Protein AF-A0A7S0MV11-F1 (afdb_monomer)

Solvent-accessible surface area (backbone atoms only — not comparable to full-atom values): 12624 Å² total; per-residue (Å²): 118,83,67,58,62,58,55,56,56,54,52,58,60,51,64,72,41,74,72,52,43,53,54,52,52,53,53,60,68,51,44,73,78,48,48,66,58,50,50,54,52,51,51,51,38,49,54,53,15,53,55,36,30,74,76,40,41,67,58,68,57,74,68,64,100,84,62,95,64,75,56,52,47,87,87,53,97,40,76,62,46,64,40,52,76,36,95,85,38,72,62,38,56,42,43,43,41,52,32,25,65,38,62,56,66,54,101,75,22,44,6,9,43,49,30,41,50,33,35,40,71,57,53,65,41,70,58,54,50,52,49,47,63,61,47,64,78,46,72,67,55,57,51,50,56,49,47,47,35,54,53,38,39,51,52,52,50,52,50,52,49,49,54,53,51,53,51,53,52,53,56,50,50,64,58,43,75,78,54,86,88,88,67,73,69,62,52,55,56,52,48,53,55,52,52,50,54,52,52,53,55,46,53,50,52,53,50,50,52,52,50,51,48,52,50,51,54,50,55,60,62,60,71,76,112

Mean predicted aligned error: 14.49 Å

Foldseek 3Di:
DVVVVVVVVCVVVLVVDPVSVVVVVVVVVCVVVLVVLVVVLLVLLLVLLVVQCVLFAPQLDLDDPPDDDQHLPPPDDQPLNVQCVDPPDPLVVCSQAQGSNACPADPRYRHSSVNLVCLCVVPCLVSVLSSCVSSPSDPVVNVSSVCSNLVSVVSVVVSVVVVVVVVVVVVVVVVCVVPDDDCPPVVVVVVVVVVVVVVVVSVVVVVVVVVVVVVVVVVVVVVPD

pLDDT: mean 71.22, std 13.4, range [39.31, 92.06]

InterPro domains:
  IPR005821 Ion transport domain [PF00520] (2-175)
  IPR043203 Voltage-gated cation channel calcium and sodium [PTHR10037] (2-190)

Secondary structure (DSSP, 8-state):
-TTHHHHHHHHHHHTTSHHHHHHHHHHHHHHHHHHHHHHHHHHHHHHHHHHHHHHHTTTS----TT--SS---TTS--HHHHHHT-TTSHHHHHHHHS-SS-SS-BTTBSHHHHHHHHHHTTSSHHHHHHHHHHHT--HHHHHHHHHHHHHHHHHHHHHHHHHHHHHHHHHHHHHHTTS-S--HHHHHHHHHHHHHHHHHHHHHHHHHHHHHHHHHHHHHHHT--

Nearest PDB structures (foldseek):
  6jzo-assembly1_D  TM=3.227E-01  e=6.825E+00  Mus musculus
  7g8n-assembly1_B  TM=3.510E-01  e=7.605E+00  Homo sapiens

Structure (mmCIF, N/CA/C/O backbone):
data_AF-A0A7S0MV11-F1
#
_entry.id   AF-A0A7S0MV11-F1
#
loop_
_atom_site.group_PDB
_atom_site.id
_atom_site.type_symbol
_atom_site.label_atom_id
_atom_site.label_alt_id
_atom_site.label_comp_id
_atom_site.label_asym_id
_atom_site.label_entity_id
_atom_site.label_seq_id
_atom_site.pdbx_PDB_ins_code
_atom_site.Cartn_x
_atom_site.Cartn_y
_atom_site.Cartn_z
_atom_site.occupancy
_atom_site.B_iso_or_equiv
_atom_site.auth_seq_id
_atom_site.auth_comp_id
_atom_site.auth_asym_id
_atom_site.auth_atom_id
_atom_site.pdbx_PDB_model_num
ATOM 1 N N . ALA A 1 1 ? 16.527 16.552 11.510 1.00 58.28 1 ALA A N 1
ATOM 2 C CA . ALA A 1 1 ? 15.918 15.979 12.735 1.00 58.28 1 ALA A CA 1
ATOM 3 C C . ALA A 1 1 ? 15.337 17.034 13.702 1.00 58.28 1 ALA A C 1
ATOM 5 O O . ALA A 1 1 ? 14.144 17.000 13.969 1.00 58.28 1 ALA A O 1
ATOM 6 N N . LEU A 1 2 ? 16.103 18.031 14.175 1.00 62.75 2 LEU A N 1
ATOM 7 C CA . LEU A 1 2 ? 15.692 19.001 15.223 1.00 62.75 2 LEU A CA 1
ATOM 8 C C . LEU A 1 2 ? 14.532 19.978 14.881 1.00 62.75 2 LEU A C 1
ATOM 10 O O . LEU A 1 2 ? 14.082 20.732 15.745 1.00 62.75 2 LEU A O 1
ATOM 14 N N . ARG A 1 3 ? 14.033 19.988 13.634 1.00 69.88 3 ARG A N 1
ATOM 15 C CA . ARG A 1 3 ? 12.863 20.789 13.208 1.00 69.88 3 ARG A CA 1
ATOM 16 C C . ARG A 1 3 ? 11.525 20.085 13.489 1.00 69.88 3 ARG A C 1
ATOM 18 O O . ARG A 1 3 ? 10.553 20.761 13.800 1.00 69.88 3 ARG A O 1
ATOM 25 N N . PHE A 1 4 ? 11.494 18.749 13.484 1.00 74.12 4 PHE A N 1
ATOM 26 C CA . PHE A 1 4 ? 10.292 17.948 13.770 1.00 74.12 4 PHE A CA 1
ATOM 27 C C . PHE A 1 4 ? 9.880 18.041 15.253 1.00 74.12 4 PHE A C 1
ATOM 29 O O . PHE A 1 4 ? 8.709 18.219 15.576 1.00 74.12 4 PHE A O 1
ATOM 36 N N . PHE A 1 5 ? 10.859 18.051 16.167 1.00 71.06 5 PHE A N 1
ATOM 37 C CA . PHE A 1 5 ? 10.628 18.241 17.609 1.00 71.06 5 PHE A CA 1
ATOM 38 C C . PHE A 1 5 ? 10.026 19.610 17.963 1.00 71.06 5 PHE A C 1
ATOM 40 O O . PHE A 1 5 ? 9.286 19.730 18.939 1.00 71.06 5 PHE A O 1
ATOM 47 N N . ARG A 1 6 ? 10.287 20.649 17.158 1.00 73.06 6 ARG A N 1
ATOM 48 C CA . ARG A 1 6 ? 9.635 21.959 17.317 1.00 73.06 6 ARG A CA 1
ATOM 49 C C . ARG A 1 6 ? 8.155 21.928 16.927 1.00 73.06 6 ARG A C 1
ATOM 51 O O . ARG A 1 6 ? 7.367 22.612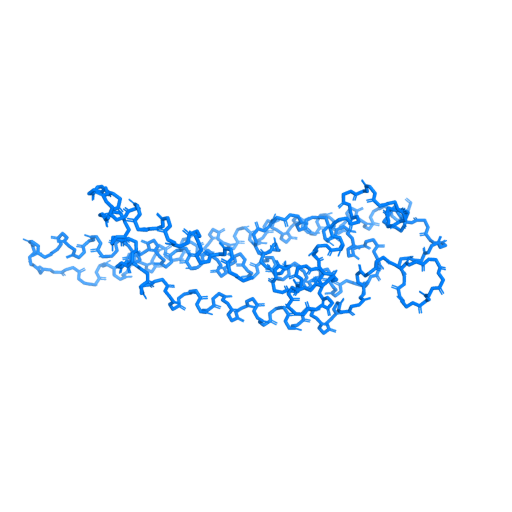 17.567 1.00 73.06 6 ARG A O 1
ATOM 58 N N . VAL A 1 7 ? 7.771 21.105 15.951 1.00 75.31 7 VAL A N 1
ATOM 59 C CA . VAL A 1 7 ? 6.363 20.906 15.560 1.00 75.31 7 VAL A CA 1
ATOM 60 C C . VAL A 1 7 ? 5.608 20.114 16.634 1.00 75.31 7 VAL A C 1
ATOM 62 O O . VAL A 1 7 ? 4.493 20.475 16.994 1.00 75.31 7 VAL A O 1
ATOM 65 N N . LEU A 1 8 ? 6.241 19.117 17.262 1.00 67.44 8 LEU A N 1
ATOM 66 C CA . LEU A 1 8 ? 5.662 18.401 18.412 1.00 67.44 8 LEU A CA 1
ATOM 67 C C . LEU A 1 8 ? 5.422 19.311 19.631 1.00 67.44 8 LEU A C 1
ATOM 69 O O . LEU A 1 8 ? 4.464 19.105 20.375 1.00 67.44 8 LEU A O 1
ATOM 73 N N . ARG A 1 9 ? 6.229 20.367 19.805 1.00 65.56 9 ARG A N 1
ATOM 74 C CA . ARG A 1 9 ? 6.014 21.392 20.843 1.00 65.56 9 ARG A CA 1
ATOM 75 C C . ARG A 1 9 ? 4.707 22.175 20.627 1.00 65.56 9 ARG A C 1
ATOM 77 O O . ARG A 1 9 ? 4.056 22.531 21.604 1.00 65.56 9 ARG A O 1
ATOM 84 N N . VAL A 1 10 ? 4.270 22.363 19.376 1.00 70.31 10 VAL A N 1
ATOM 85 C CA . VAL A 1 10 ? 2.948 22.934 19.029 1.00 70.31 10 VAL A CA 1
ATOM 86 C C . VAL A 1 10 ? 1.805 21.970 19.377 1.00 70.31 10 VAL A C 1
ATOM 88 O O . VAL A 1 10 ? 0.703 22.414 19.685 1.00 70.31 10 VAL A O 1
ATOM 91 N N . GLY A 1 11 ? 2.067 20.664 19.485 1.00 62.06 11 GLY A N 1
ATOM 92 C CA . GLY A 1 11 ? 1.108 19.684 20.011 1.00 62.06 11 GLY A CA 1
ATOM 93 C C . GLY A 1 11 ? 0.683 19.946 21.463 1.00 62.06 11 GLY A C 1
ATOM 94 O O . GLY A 1 11 ? -0.392 19.527 21.889 1.00 62.06 11 GLY A O 1
ATOM 95 N N . HIS A 1 12 ? 1.467 20.713 22.227 1.00 67.12 12 HIS A N 1
ATOM 96 C CA . HIS A 1 12 ? 1.055 21.171 23.553 1.00 67.12 12 HIS A CA 1
ATOM 97 C C . HIS A 1 12 ? -0.092 22.200 23.491 1.00 67.12 12 HIS A C 1
ATOM 99 O O . HIS A 1 12 ? -0.941 22.223 24.380 1.00 67.12 12 HIS A O 1
ATOM 105 N N . LEU A 1 13 ? -0.192 22.993 22.414 1.00 65.06 13 LEU A N 1
ATOM 106 C CA . LEU A 1 13 ? -1.325 23.903 22.192 1.00 65.06 13 LEU A CA 1
ATOM 107 C C . LEU A 1 13 ? -2.617 23.125 21.919 1.00 65.06 13 LEU A C 1
ATOM 109 O O . LEU A 1 13 ? -3.687 23.552 22.356 1.00 65.06 13 LEU A O 1
ATOM 113 N N . LEU A 1 14 ? -2.515 21.938 21.306 1.00 63.78 14 LEU A N 1
ATOM 114 C CA . LEU A 1 14 ? -3.664 21.067 21.059 1.00 63.78 14 LEU A CA 1
ATOM 115 C C . LEU A 1 14 ? -4.296 20.532 22.360 1.00 63.78 14 LEU A C 1
ATOM 117 O O . LEU A 1 14 ? -5.500 20.289 22.426 1.00 63.78 14 LEU A O 1
ATOM 121 N N . ARG A 1 15 ? -3.505 20.425 23.438 1.00 61.81 15 ARG A N 1
ATOM 122 C CA . ARG A 1 15 ? -3.973 20.042 24.783 1.00 61.81 15 ARG A CA 1
ATOM 123 C C . ARG A 1 15 ? -4.725 21.154 25.522 1.00 61.81 15 ARG A C 1
ATOM 125 O O . ARG A 1 15 ? -5.378 20.867 26.524 1.00 61.81 15 ARG A O 1
ATOM 132 N N . ARG A 1 16 ? -4.667 22.410 25.065 1.00 71.62 16 ARG A N 1
ATOM 133 C CA . ARG A 1 16 ? -5.280 23.552 25.771 1.00 71.62 16 ARG A CA 1
ATOM 134 C C . ARG A 1 16 ? -6.792 23.669 25.524 1.00 71.62 16 ARG A C 1
ATOM 136 O O . ARG A 1 16 ? -7.505 24.208 26.365 1.00 71.62 16 ARG A O 1
ATOM 143 N N . TRP A 1 17 ? -7.300 23.085 24.437 1.00 71.44 17 TRP A N 1
ATOM 144 C CA . TRP A 1 17 ? -8.705 23.167 24.021 1.00 71.44 17 TRP A CA 1
ATOM 145 C C . TRP A 1 17 ? -9.463 21.908 24.480 1.00 71.44 17 TRP A C 1
ATOM 147 O O . TRP A 1 17 ? -9.103 20.787 24.116 1.00 71.44 17 TRP A O 1
ATOM 157 N N . ARG A 1 18 ? -10.497 22.066 25.325 1.00 69.12 18 ARG A N 1
ATOM 158 C CA . ARG A 1 18 ? -11.273 20.943 25.909 1.00 69.12 18 ARG A CA 1
ATOM 159 C C . ARG A 1 18 ? -11.870 20.009 24.842 1.00 69.12 18 ARG A C 1
ATOM 161 O O . ARG A 1 18 ? -11.788 18.799 25.019 1.00 69.12 18 ARG A O 1
ATOM 168 N N . GLY A 1 19 ? -12.368 20.549 23.726 1.00 75.81 19 GLY A N 1
ATOM 169 C CA . GLY A 1 19 ? -12.941 19.749 22.633 1.00 75.81 19 GLY A CA 1
ATOM 170 C C . GLY A 1 19 ? -11.923 18.853 21.919 1.00 75.81 19 GLY A C 1
ATOM 171 O O . GLY A 1 19 ? -12.194 17.690 21.647 1.00 75.81 19 GLY A O 1
ATOM 172 N N . MET A 1 20 ? -10.702 19.340 21.697 1.00 74.06 20 MET A N 1
ATOM 173 C CA . MET A 1 20 ? -9.681 18.588 20.959 1.00 74.06 20 MET A CA 1
ATOM 174 C C . MET A 1 20 ? -9.053 17.469 21.793 1.00 74.06 20 MET A C 1
ATOM 176 O O . MET A 1 20 ? -8.713 16.414 21.262 1.00 74.06 20 MET A O 1
ATOM 180 N N . ARG A 1 21 ? -8.965 17.653 23.119 1.00 74.75 21 ARG A N 1
ATOM 181 C CA . ARG A 1 21 ? -8.564 16.581 24.042 1.00 74.75 21 ARG A CA 1
ATOM 182 C C . ARG A 1 21 ? -9.551 15.420 24.052 1.00 74.75 21 ARG A C 1
ATOM 184 O O . ARG A 1 21 ? -9.103 14.282 24.132 1.00 74.75 21 ARG A O 1
ATOM 191 N N . LEU A 1 22 ? -10.850 15.701 23.955 1.00 79.56 22 LEU A N 1
ATOM 192 C CA . LEU A 1 22 ? -11.883 14.666 23.931 1.00 79.56 22 LEU A CA 1
ATOM 193 C C . LEU A 1 22 ? -11.743 13.784 22.682 1.00 79.56 22 LEU A C 1
ATOM 195 O O . LEU A 1 22 ? -11.644 12.567 22.803 1.00 79.56 22 LEU A O 1
ATOM 199 N N . VAL A 1 23 ? -11.621 14.404 21.505 1.00 81.94 23 VAL A N 1
ATOM 200 C CA . VAL A 1 23 ? -11.433 13.698 20.225 1.00 81.94 23 VAL A CA 1
ATOM 201 C C . VAL A 1 23 ? -10.110 12.927 20.196 1.00 81.94 23 VAL A C 1
ATOM 203 O O . VAL A 1 23 ? -10.076 11.766 19.802 1.00 81.94 23 VAL A O 1
ATOM 206 N N . THR A 1 24 ? -9.019 13.533 20.677 1.00 81.75 24 THR A N 1
ATOM 207 C CA . THR A 1 24 ? -7.700 12.876 20.697 1.00 81.75 24 THR A CA 1
ATOM 208 C C . THR A 1 24 ? -7.679 11.684 21.659 1.00 81.75 24 THR A C 1
ATOM 210 O O . THR A 1 24 ? -7.121 10.640 21.335 1.00 81.75 24 THR A O 1
ATOM 213 N N . ALA A 1 25 ? -8.305 11.808 22.834 1.00 77.81 25 ALA A N 1
ATOM 214 C CA . ALA A 1 25 ? -8.419 10.707 23.787 1.00 77.81 25 ALA A CA 1
ATOM 215 C C . ALA A 1 25 ? -9.312 9.574 23.257 1.00 77.81 25 ALA A C 1
ATOM 217 O O . ALA A 1 25 ? -8.985 8.410 23.475 1.00 77.81 25 ALA A O 1
ATOM 218 N N . ALA A 1 26 ? -10.389 9.897 22.532 1.00 77.25 26 ALA A N 1
ATOM 219 C CA . ALA A 1 26 ? -11.227 8.906 21.859 1.00 77.25 26 ALA A CA 1
ATOM 220 C C . ALA A 1 26 ? -10.448 8.143 20.768 1.00 77.25 26 ALA A C 1
ATOM 222 O O . ALA A 1 26 ? -10.457 6.916 20.762 1.00 77.25 26 ALA A O 1
ATOM 223 N N . MET A 1 27 ? -9.679 8.843 19.923 1.00 77.94 27 MET A N 1
ATOM 224 C CA . MET A 1 27 ? -8.812 8.219 18.909 1.00 77.94 27 MET A CA 1
ATOM 225 C C . MET A 1 27 ? -7.753 7.288 19.518 1.00 77.94 27 MET A C 1
ATOM 227 O O . MET A 1 27 ? -7.531 6.191 19.013 1.00 77.94 27 MET A O 1
ATOM 231 N N . ILE A 1 28 ? -7.112 7.699 20.618 1.00 81.75 28 ILE A N 1
ATOM 232 C CA . ILE A 1 28 ? -6.083 6.885 21.289 1.00 81.75 28 ILE A CA 1
ATOM 233 C C . ILE A 1 28 ? -6.689 5.629 21.933 1.00 81.75 28 ILE A C 1
ATOM 235 O O . ILE A 1 28 ? -6.043 4.585 21.941 1.00 81.75 28 ILE A O 1
ATOM 239 N N . ARG A 1 29 ? -7.926 5.699 22.444 1.00 75.50 29 ARG A N 1
ATOM 240 C CA . ARG A 1 29 ? -8.622 4.535 23.021 1.00 75.50 29 ARG A CA 1
ATOM 241 C C . ARG A 1 29 ? -9.033 3.497 21.971 1.00 75.50 29 ARG A C 1
ATOM 243 O O . ARG A 1 29 ? -9.015 2.317 22.292 1.00 75.50 29 ARG A O 1
ATOM 250 N N . ALA A 1 30 ? -9.327 3.916 20.738 1.00 73.62 30 ALA A N 1
ATOM 251 C CA . ALA A 1 30 ? -9.655 3.017 19.623 1.00 73.62 30 ALA A CA 1
ATOM 252 C C . ALA A 1 30 ? -8.413 2.416 18.925 1.00 73.62 30 ALA A C 1
ATOM 254 O O . ALA A 1 30 ? -8.496 1.382 18.266 1.00 73.62 30 ALA A O 1
ATOM 255 N N . ALA A 1 31 ? -7.234 3.029 19.084 1.00 79.19 31 ALA A N 1
ATOM 256 C CA . ALA A 1 31 ? -5.982 2.566 18.480 1.00 79.19 31 ALA A CA 1
ATOM 257 C C . ALA A 1 31 ? -5.607 1.088 18.761 1.00 79.19 31 ALA A C 1
ATOM 259 O O . ALA A 1 31 ? -5.224 0.400 17.810 1.00 79.19 31 ALA A O 1
ATOM 260 N N . PRO A 1 32 ? -5.702 0.555 20.000 1.00 74.94 32 PRO A N 1
ATOM 261 C CA . PRO A 1 32 ? -5.322 -0.832 20.275 1.00 74.94 32 PRO A CA 1
ATOM 262 C C . PRO A 1 32 ? -6.200 -1.866 19.557 1.00 74.94 32 PRO A C 1
ATOM 264 O O . PRO A 1 32 ? -5.699 -2.936 19.223 1.00 74.94 32 PRO A O 1
ATOM 267 N N . GLN A 1 33 ? -7.463 -1.545 19.254 1.00 68.19 33 GLN A N 1
ATOM 268 C CA . GLN A 1 33 ? -8.361 -2.442 18.515 1.00 68.19 33 GLN A CA 1
ATOM 269 C C . GLN A 1 33 ? -7.940 -2.603 17.042 1.00 68.19 33 GLN A C 1
ATOM 271 O O . GLN A 1 33 ? -8.138 -3.655 16.444 1.00 68.19 33 GLN A O 1
ATOM 276 N N . ILE A 1 34 ? -7.307 -1.578 16.462 1.00 79.75 34 ILE A N 1
ATOM 277 C CA . ILE A 1 34 ? -6.934 -1.530 15.037 1.00 79.75 34 ILE A CA 1
ATOM 278 C C . ILE A 1 34 ? -5.501 -2.051 14.808 1.00 79.75 34 ILE A C 1
ATOM 280 O O . ILE A 1 34 ? -5.141 -2.459 13.702 1.00 79.75 34 ILE A O 1
ATOM 284 N N . TRP A 1 35 ? -4.669 -2.071 15.855 1.00 83.06 35 TRP A N 1
ATOM 285 C CA . TRP A 1 35 ? -3.235 -2.357 15.754 1.00 83.06 35 TRP A CA 1
ATOM 286 C C . TRP A 1 35 ? -2.910 -3.749 15.189 1.00 83.06 35 TRP A C 1
ATOM 288 O O . TRP A 1 35 ? -2.013 -3.879 14.355 1.00 83.06 35 TRP A O 1
ATOM 298 N N . SER A 1 36 ? -3.655 -4.787 15.581 1.00 80.25 36 SER A N 1
ATOM 299 C CA . SER A 1 36 ? -3.450 -6.156 15.081 1.00 80.25 36 SER A CA 1
ATOM 300 C C . SER A 1 36 ? -3.716 -6.271 13.575 1.00 80.25 36 SER A C 1
ATOM 302 O O . SER A 1 36 ? -2.952 -6.915 12.857 1.00 80.25 36 SER A O 1
ATOM 304 N N . LEU A 1 37 ? -4.746 -5.583 13.075 1.00 81.44 37 LEU A N 1
ATOM 305 C CA . LEU A 1 37 ? -5.099 -5.552 11.653 1.00 81.44 37 LEU A CA 1
ATOM 306 C C . LEU A 1 37 ? -4.061 -4.784 10.829 1.00 81.44 37 LEU A C 1
ATOM 308 O O . LEU A 1 37 ? -3.706 -5.198 9.726 1.00 81.44 37 LEU A O 1
ATOM 312 N N . VAL A 1 38 ? -3.526 -3.692 11.382 1.00 83.31 38 VAL A N 1
ATOM 313 C CA . VAL A 1 38 ? -2.453 -2.914 10.747 1.00 83.31 38 VAL A CA 1
ATOM 314 C C . VAL A 1 38 ? -1.172 -3.739 10.621 1.00 83.31 38 VAL A C 1
ATOM 316 O O . VAL A 1 38 ? -0.519 -3.670 9.583 1.00 83.31 38 VAL A O 1
ATOM 319 N N . ILE A 1 39 ? -0.831 -4.568 11.614 1.00 87.69 39 ILE A N 1
ATOM 320 C CA . ILE A 1 39 ? 0.322 -5.480 11.519 1.00 87.69 39 ILE A CA 1
ATOM 321 C C . ILE A 1 39 ? 0.144 -6.468 10.362 1.00 87.69 39 ILE A C 1
ATOM 323 O O . ILE A 1 39 ? 1.071 -6.648 9.575 1.00 87.69 39 ILE A O 1
ATOM 327 N N . VAL A 1 40 ? -1.039 -7.073 10.217 1.00 86.81 40 VAL A N 1
ATOM 328 C CA . VAL A 1 40 ? -1.324 -7.996 9.103 1.00 86.81 40 VAL A CA 1
ATOM 329 C C . VAL A 1 40 ? -1.187 -7.286 7.753 1.00 86.81 40 VAL A C 1
ATOM 331 O O . VAL A 1 40 ? -0.577 -7.830 6.832 1.00 86.81 40 VAL A O 1
ATOM 334 N N . LEU A 1 41 ? -1.686 -6.050 7.642 1.00 86.25 41 LEU A N 1
ATOM 335 C CA . LEU A 1 41 ? -1.536 -5.243 6.430 1.00 86.25 41 LEU A CA 1
ATOM 336 C C . LEU A 1 41 ? -0.062 -4.950 6.117 1.00 86.25 41 LEU A C 1
ATOM 338 O O . LEU A 1 41 ? 0.363 -5.095 4.973 1.00 86.25 41 LEU A O 1
ATOM 342 N N . ILE A 1 42 ? 0.732 -4.576 7.122 1.00 89.00 42 ILE A N 1
ATOM 343 C CA . ILE A 1 42 ? 2.167 -4.312 6.954 1.00 89.00 42 ILE A CA 1
ATOM 344 C C . ILE A 1 42 ? 2.912 -5.583 6.532 1.00 89.00 42 ILE A C 1
ATOM 346 O O . ILE A 1 42 ? 3.752 -5.507 5.641 1.00 89.00 42 ILE A O 1
ATOM 350 N N . LEU A 1 43 ? 2.596 -6.745 7.112 1.00 89.69 43 LEU A N 1
ATOM 351 C CA . LEU A 1 43 ? 3.201 -8.025 6.724 1.00 89.69 43 LEU A CA 1
ATOM 352 C C . LEU A 1 43 ? 2.866 -8.410 5.279 1.00 89.69 43 LEU A C 1
ATOM 354 O O . LEU A 1 43 ? 3.740 -8.874 4.550 1.00 89.69 43 LEU A O 1
ATOM 358 N N . PHE A 1 44 ? 1.629 -8.175 4.838 1.00 89.81 44 PHE A N 1
ATOM 359 C CA . PHE A 1 44 ? 1.248 -8.368 3.440 1.00 89.81 44 PHE A CA 1
ATOM 360 C C . PHE A 1 44 ? 2.051 -7.449 2.510 1.00 89.81 44 PHE A C 1
ATOM 362 O O . PHE A 1 44 ? 2.636 -7.914 1.533 1.00 89.81 44 PHE A O 1
ATOM 369 N N . ILE A 1 45 ? 2.129 -6.154 2.830 1.00 90.88 45 ILE A N 1
ATOM 370 C CA . ILE A 1 45 ? 2.897 -5.189 2.031 1.00 90.88 45 ILE A CA 1
ATOM 371 C C . ILE A 1 45 ? 4.382 -5.582 2.007 1.00 90.88 45 ILE A C 1
ATOM 373 O O . ILE A 1 45 ? 4.986 -5.562 0.938 1.00 90.88 45 ILE A O 1
ATOM 377 N N . PHE A 1 46 ? 4.949 -6.012 3.139 1.00 90.88 46 PHE A N 1
ATOM 378 C CA . PHE A 1 46 ? 6.319 -6.526 3.237 1.00 90.88 46 PHE A CA 1
ATOM 379 C C . PHE A 1 46 ? 6.541 -7.702 2.277 1.00 90.88 46 PHE A C 1
ATOM 381 O O . PHE A 1 46 ? 7.477 -7.676 1.481 1.00 90.88 46 PHE A O 1
ATOM 388 N N . ALA A 1 47 ? 5.660 -8.708 2.309 1.00 92.06 47 ALA A N 1
ATOM 389 C CA . ALA A 1 47 ? 5.787 -9.909 1.487 1.00 92.06 47 ALA A CA 1
ATOM 390 C C . ALA A 1 47 ? 5.770 -9.592 -0.017 1.00 92.06 47 ALA A C 1
ATOM 392 O O . ALA A 1 47 ? 6.619 -10.076 -0.765 1.00 92.06 47 ALA A O 1
ATOM 393 N N . PHE A 1 48 ? 4.847 -8.737 -0.465 1.00 90.19 48 PHE A N 1
ATOM 394 C CA . PHE A 1 48 ? 4.760 -8.352 -1.876 1.00 90.19 48 PHE A CA 1
ATOM 395 C C . PHE A 1 48 ? 5.848 -7.370 -2.308 1.00 90.19 48 PHE A C 1
ATOM 397 O O . PHE A 1 48 ? 6.272 -7.412 -3.461 1.00 90.19 48 PHE A O 1
ATOM 404 N N . ALA A 1 49 ? 6.331 -6.514 -1.409 1.00 90.38 49 ALA A N 1
ATOM 405 C CA . ALA A 1 49 ? 7.457 -5.634 -1.696 1.00 90.38 49 ALA A CA 1
ATOM 406 C C . ALA A 1 49 ? 8.758 -6.433 -1.856 1.00 90.38 49 ALA A C 1
ATOM 408 O O . ALA A 1 49 ? 9.524 -6.140 -2.770 1.00 90.38 49 ALA A O 1
ATOM 409 N N . GLN A 1 50 ? 8.964 -7.469 -1.034 1.00 89.62 50 GLN A N 1
ATOM 410 C CA . GLN A 1 50 ? 10.091 -8.395 -1.164 1.00 89.62 50 GLN A CA 1
ATOM 411 C C . GLN A 1 50 ? 9.996 -9.232 -2.449 1.00 89.62 50 GLN A C 1
ATOM 413 O O . GLN A 1 50 ? 10.950 -9.304 -3.215 1.00 89.62 50 GLN A O 1
ATOM 418 N N . ALA A 1 51 ? 8.830 -9.812 -2.746 1.00 89.56 51 ALA A N 1
ATOM 419 C CA . ALA A 1 51 ? 8.638 -10.538 -4.004 1.00 89.56 51 ALA A CA 1
ATOM 420 C C . ALA A 1 51 ? 8.834 -9.624 -5.232 1.00 89.56 51 ALA A C 1
ATOM 422 O O . ALA A 1 51 ? 9.388 -10.034 -6.251 1.00 89.56 51 ALA A O 1
ATOM 423 N N . GLY A 1 52 ? 8.399 -8.364 -5.129 1.00 85.94 52 GLY A N 1
ATOM 424 C CA . GLY A 1 52 ? 8.530 -7.365 -6.184 1.00 85.94 52 GLY A CA 1
ATOM 425 C C . GLY A 1 52 ? 9.974 -6.942 -6.443 1.00 85.94 52 GLY A C 1
ATOM 426 O O . GLY A 1 52 ? 10.346 -6.798 -7.606 1.00 85.94 52 GLY A O 1
ATOM 427 N N . SER A 1 53 ? 10.804 -6.787 -5.407 1.00 83.69 53 SER A N 1
ATOM 428 C CA . SER A 1 53 ? 12.221 -6.443 -5.583 1.00 83.69 53 SER A CA 1
ATOM 429 C C . SER A 1 53 ? 13.026 -7.574 -6.221 1.00 83.69 53 SER A C 1
ATOM 431 O O . SER A 1 53 ? 13.920 -7.310 -7.022 1.00 83.69 53 SER A O 1
ATOM 433 N N . GLU A 1 54 ? 12.663 -8.830 -5.961 1.00 84.50 54 GLU A N 1
ATOM 434 C CA . GLU A 1 54 ? 13.286 -9.995 -6.601 1.00 84.50 54 GLU A CA 1
ATOM 435 C C . GLU A 1 54 ? 12.899 -10.120 -8.085 1.00 84.50 54 GLU A C 1
ATOM 437 O O . GLU A 1 54 ? 13.738 -10.428 -8.935 1.00 84.50 54 GLU A O 1
ATOM 442 N N . PHE A 1 55 ? 11.638 -9.847 -8.431 1.00 77.25 55 PHE A N 1
ATOM 443 C CA . PHE A 1 55 ? 11.146 -10.009 -9.803 1.00 77.25 55 PHE A CA 1
ATOM 444 C C . PHE A 1 55 ? 11.394 -8.793 -10.711 1.00 77.25 55 PHE A C 1
ATOM 446 O O . PHE A 1 55 ? 11.713 -8.973 -11.896 1.00 77.25 55 PHE A O 1
ATOM 453 N N . LEU A 1 56 ? 11.226 -7.576 -10.182 1.00 76.00 56 LEU A N 1
ATOM 454 C CA . LEU A 1 56 ? 11.232 -6.303 -10.918 1.00 76.00 56 LEU A CA 1
ATOM 455 C C . LEU A 1 56 ? 12.426 -5.392 -10.574 1.00 76.00 56 LEU A C 1
ATOM 457 O O . LEU A 1 56 ? 12.559 -4.336 -11.197 1.00 76.00 56 LEU A O 1
ATOM 461 N N . GLY A 1 57 ? 13.299 -5.776 -9.637 1.00 69.44 57 GLY A N 1
ATOM 462 C CA . GLY A 1 57 ? 14.455 -4.968 -9.243 1.00 69.44 57 GLY A CA 1
ATOM 463 C C . GLY A 1 57 ? 15.370 -4.635 -10.426 1.00 69.44 57 GLY A C 1
ATOM 464 O O . GLY A 1 57 ? 15.862 -5.522 -11.125 1.00 69.44 57 GLY A O 1
ATOM 465 N N . GLY A 1 58 ? 15.563 -3.342 -10.688 1.00 66.00 58 GLY A N 1
ATOM 466 C CA . GLY A 1 58 ? 16.418 -2.797 -11.746 1.00 66.00 58 GLY A CA 1
ATOM 467 C C . GLY A 1 58 ? 15.829 -2.853 -13.159 1.00 66.00 58 GLY A C 1
ATOM 468 O O . GLY A 1 58 ? 16.456 -2.362 -14.095 1.00 66.00 58 GLY A O 1
ATOM 469 N N . LYS A 1 59 ? 14.634 -3.429 -13.339 1.00 66.00 59 LYS A N 1
ATOM 470 C CA . LYS A 1 59 ? 14.012 -3.661 -14.657 1.00 66.00 59 LYS A CA 1
ATOM 471 C C . LYS A 1 59 ? 13.104 -2.528 -15.131 1.00 66.00 59 LYS A C 1
ATOM 473 O O . LYS A 1 59 ? 12.830 -2.426 -16.322 1.00 66.00 59 LYS A O 1
ATOM 478 N N . LEU A 1 60 ? 12.630 -1.689 -14.212 1.00 62.59 60 LEU A N 1
ATOM 479 C CA . LEU A 1 60 ? 11.759 -0.551 -14.520 1.00 62.59 60 LEU A CA 1
ATOM 480 C C . LEU A 1 60 ? 12.525 0.772 -14.675 1.00 62.59 60 LEU A C 1
ATOM 482 O O . LEU A 1 60 ? 11.898 1.821 -14.778 1.00 62.59 60 LEU A O 1
ATOM 486 N N . HIS A 1 61 ? 13.859 0.754 -14.709 1.00 60.44 61 HIS A N 1
ATOM 487 C CA . HIS A 1 61 ? 14.659 1.971 -14.834 1.00 60.44 61 HIS A CA 1
ATOM 488 C C . HIS A 1 61 ? 14.658 2.511 -16.275 1.00 60.44 61 HIS A C 1
ATOM 490 O O . HIS A 1 61 ? 14.922 1.782 -17.231 1.00 60.44 61 HIS A O 1
ATOM 496 N N . CYS A 1 62 ? 14.440 3.820 -16.444 1.00 56.19 62 CYS A N 1
ATOM 497 C CA . CYS A 1 62 ? 14.783 4.493 -17.698 1.00 56.19 62 CYS A CA 1
ATOM 498 C C . CYS A 1 62 ? 16.313 4.514 -17.819 1.00 56.19 62 CYS A C 1
ATOM 500 O O . CYS A 1 62 ? 16.975 5.186 -17.025 1.00 56.19 62 CYS A O 1
ATOM 502 N N . ALA A 1 63 ? 16.897 3.800 -18.780 1.00 48.34 63 ALA A N 1
ATOM 503 C CA . ALA A 1 63 ? 18.330 3.931 -19.003 1.00 48.34 63 ALA A CA 1
ATOM 504 C C . ALA A 1 63 ? 18.661 5.169 -19.826 1.00 48.34 63 ALA A C 1
ATOM 506 O O . ALA A 1 63 ? 18.002 5.490 -20.814 1.00 48.34 63 ALA A O 1
ATOM 507 N N . ASN A 1 64 ? 19.769 5.801 -19.453 1.00 47.62 64 ASN A N 1
ATOM 508 C CA . ASN A 1 64 ? 20.483 6.691 -20.350 1.00 47.62 64 ASN A CA 1
ATOM 509 C C . ASN A 1 64 ? 21.032 5.887 -21.539 1.00 47.62 64 ASN A C 1
ATOM 511 O O . ASN A 1 64 ? 21.469 4.750 -21.366 1.00 47.62 64 ASN A O 1
ATOM 515 N N . HIS A 1 65 ? 21.071 6.522 -22.714 1.00 44.84 65 HIS A N 1
ATOM 516 C CA . HIS A 1 65 ? 21.444 6.011 -24.047 1.00 44.84 65 HIS A CA 1
ATOM 517 C C . HIS A 1 65 ? 22.683 5.073 -24.127 1.00 44.84 65 HIS A C 1
ATOM 519 O O . HIS A 1 65 ? 22.899 4.441 -25.156 1.00 44.84 65 HIS A O 1
ATOM 525 N N . ASN A 1 66 ? 23.516 4.943 -23.089 1.00 42.56 66 ASN A N 1
ATOM 526 C CA . ASN A 1 66 ? 24.845 4.330 -23.186 1.00 42.56 66 ASN A CA 1
ATOM 527 C C . ASN A 1 66 ? 25.146 3.152 -22.229 1.00 42.56 66 ASN A C 1
ATOM 529 O O . ASN A 1 66 ? 26.302 2.763 -22.090 1.00 42.56 66 ASN A O 1
ATOM 533 N N . ARG A 1 67 ? 24.159 2.567 -21.537 1.00 43.38 67 ARG A N 1
ATOM 534 C CA . ARG A 1 67 ? 24.374 1.362 -20.704 1.00 43.38 67 ARG A CA 1
ATOM 535 C C . ARG A 1 67 ? 23.263 0.349 -20.958 1.00 43.38 67 ARG A C 1
ATOM 537 O O . ARG A 1 67 ? 22.123 0.543 -20.556 1.00 43.38 67 ARG A O 1
ATOM 544 N N . THR A 1 68 ? 23.610 -0.742 -21.629 1.00 45.50 68 THR A N 1
ATOM 545 C CA . THR A 1 68 ? 22.745 -1.901 -21.851 1.00 45.50 68 THR A CA 1
ATOM 546 C C . THR A 1 68 ? 22.5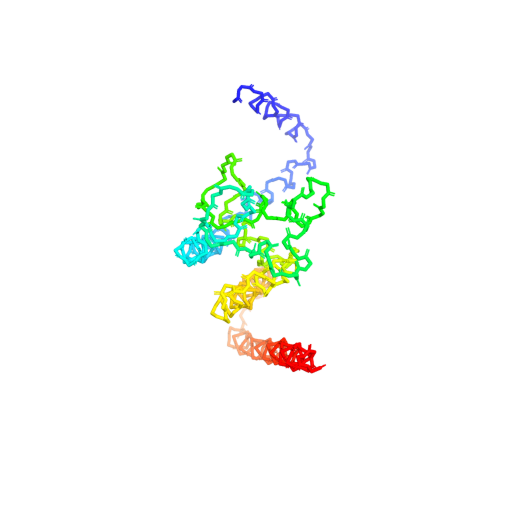57 -2.682 -20.552 1.00 45.50 68 THR A C 1
ATOM 548 O O . THR A 1 68 ? 23.432 -3.443 -20.143 1.00 45.50 68 THR A O 1
ATOM 551 N N . SER A 1 69 ? 21.395 -2.535 -19.928 1.00 39.31 69 SER A N 1
ATOM 552 C CA . SER A 1 69 ? 20.836 -3.530 -19.013 1.00 39.31 69 SER A CA 1
ATOM 553 C C . SER A 1 69 ? 19.319 -3.460 -19.135 1.00 39.31 69 SER A C 1
ATOM 555 O O . SER A 1 69 ? 18.698 -2.571 -18.569 1.00 39.31 69 SER A O 1
ATOM 557 N N . PHE A 1 70 ? 18.784 -4.354 -19.972 1.00 41.66 70 PHE A N 1
ATOM 558 C CA . PHE A 1 70 ? 17.368 -4.570 -20.283 1.00 41.66 70 PHE A CA 1
ATOM 559 C C . PHE A 1 70 ? 16.546 -3.283 -20.438 1.00 41.66 70 PHE A C 1
ATOM 561 O O . PHE A 1 70 ? 15.839 -2.824 -19.547 1.00 41.66 70 PHE A O 1
ATOM 568 N N . LEU A 1 71 ? 16.706 -2.689 -21.615 1.00 47.34 71 LEU A N 1
ATOM 569 C CA . LEU A 1 71 ? 16.113 -1.420 -21.988 1.00 47.34 71 LEU A CA 1
ATOM 570 C C . LEU A 1 71 ? 14.780 -1.679 -22.674 1.00 47.34 71 LEU A C 1
ATOM 572 O O . LEU A 1 71 ? 14.681 -2.593 -23.494 1.00 47.34 71 LEU A O 1
ATOM 576 N N . VAL A 1 72 ? 13.813 -0.788 -22.459 1.00 46.16 72 VAL A N 1
ATOM 577 C CA . VAL A 1 72 ? 12.922 -0.414 -23.559 1.00 46.16 72 VAL A CA 1
ATOM 578 C C . VAL A 1 72 ? 13.848 -0.062 -24.722 1.00 46.16 72 VAL A C 1
ATOM 580 O O . VAL A 1 72 ? 14.559 0.940 -24.666 1.00 46.16 72 VAL A O 1
ATOM 583 N N . ASN A 1 73 ? 13.980 -0.969 -25.687 1.00 42.72 73 ASN A N 1
ATOM 584 C CA . ASN A 1 73 ? 15.004 -0.870 -26.712 1.00 42.72 73 ASN A CA 1
ATOM 585 C C . ASN A 1 73 ? 14.754 0.425 -27.496 1.00 42.72 73 ASN A C 1
ATOM 587 O O . ASN A 1 73 ? 13.698 0.581 -28.101 1.00 42.72 73 ASN A O 1
ATOM 591 N N . SER A 1 74 ? 15.700 1.365 -27.480 1.00 45.12 74 SER A N 1
ATOM 592 C CA . SER A 1 74 ? 15.592 2.657 -28.178 1.00 45.12 74 SER A CA 1
ATOM 593 C C . SER A 1 74 ? 15.520 2.516 -29.703 1.00 45.12 74 SER A C 1
ATOM 595 O O . SER A 1 74 ? 15.253 3.488 -30.402 1.00 45.12 74 SER A O 1
ATOM 597 N N . SER A 1 75 ? 15.732 1.303 -30.214 1.00 44.22 75 SER A N 1
ATOM 598 C CA . SER A 1 75 ? 15.555 0.930 -31.617 1.00 44.22 75 SER A CA 1
ATOM 599 C C . SER A 1 75 ? 14.184 0.319 -31.935 1.00 44.22 75 SER A C 1
ATOM 601 O O . SER A 1 75 ? 13.890 0.085 -33.104 1.00 44.22 75 SER A O 1
ATOM 603 N N . MET A 1 76 ? 13.324 0.090 -30.934 1.00 41.06 76 MET A N 1
ATOM 604 C CA . MET A 1 76 ? 11.960 -0.392 -31.142 1.00 41.06 76 MET A CA 1
ATOM 605 C C . MET A 1 76 ? 10.968 0.678 -30.694 1.00 41.06 76 MET A C 1
ATOM 607 O O . MET A 1 76 ? 10.812 0.962 -29.506 1.00 41.06 76 MET A O 1
ATOM 611 N N . SER A 1 77 ? 10.320 1.283 -31.686 1.00 43.50 77 SER A N 1
ATOM 612 C CA . SER A 1 77 ? 9.292 2.318 -31.594 1.00 43.50 77 SER A CA 1
ATOM 613 C C . SER A 1 77 ? 8.136 1.909 -30.676 1.00 43.50 77 SER A C 1
ATOM 615 O O . SER A 1 77 ? 7.085 1.459 -31.126 1.00 43.50 77 SER A O 1
ATOM 617 N N . THR A 1 78 ? 8.323 2.078 -29.374 1.00 51.53 78 THR A N 1
ATOM 618 C CA . THR A 1 78 ? 7.258 1.979 -28.381 1.00 51.53 78 THR A CA 1
ATOM 619 C C . THR A 1 78 ? 7.222 3.313 -27.657 1.00 51.53 78 THR A C 1
ATOM 621 O O . THR A 1 78 ? 8.256 3.795 -27.191 1.00 51.53 78 THR A O 1
ATOM 624 N N . GLU A 1 79 ? 6.042 3.922 -27.567 1.00 48.41 79 GLU A N 1
ATOM 625 C CA . GLU A 1 79 ? 5.827 5.262 -27.001 1.00 48.41 79 GLU A CA 1
ATOM 626 C C . GLU A 1 79 ? 6.494 5.445 -25.619 1.00 48.41 79 GLU A C 1
ATOM 628 O O . GLU A 1 79 ? 6.990 6.523 -25.306 1.00 48.41 79 GLU A O 1
ATOM 633 N N . ALA A 1 80 ? 6.623 4.378 -24.819 1.00 46.53 80 ALA A N 1
ATOM 634 C CA . ALA A 1 80 ? 7.258 4.405 -23.499 1.00 46.53 80 ALA A CA 1
ATOM 635 C C . ALA A 1 80 ? 8.776 4.697 -23.503 1.00 46.53 80 ALA A C 1
ATOM 637 O O . ALA A 1 80 ? 9.263 5.359 -22.587 1.00 46.53 80 ALA A O 1
ATOM 638 N N . GLY A 1 81 ? 9.528 4.252 -24.518 1.00 50.75 81 GLY A N 1
ATOM 639 C CA . GLY A 1 81 ? 10.983 4.470 -24.593 1.00 50.75 81 GLY A CA 1
ATOM 640 C C . GLY A 1 81 ? 11.340 5.918 -24.927 1.00 50.75 81 GLY A C 1
ATOM 641 O O . GLY A 1 81 ? 12.289 6.478 -24.381 1.00 50.75 81 GLY A O 1
ATOM 642 N N . LEU A 1 82 ? 10.516 6.557 -25.761 1.00 51.16 82 LEU A N 1
ATOM 643 C CA . LEU A 1 82 ? 10.638 7.975 -26.097 1.00 51.16 82 LEU A CA 1
ATOM 644 C C . LEU A 1 82 ? 10.273 8.872 -24.898 1.00 51.16 82 LEU A C 1
ATOM 646 O O . LEU A 1 82 ? 10.922 9.889 -24.666 1.00 51.16 82 LEU A O 1
ATOM 650 N N . LEU A 1 83 ? 9.284 8.466 -24.091 1.00 53.91 83 LEU A N 1
ATOM 651 C CA . LEU A 1 83 ? 8.815 9.215 -22.916 1.00 53.91 83 LEU A CA 1
ATOM 652 C C . LEU A 1 83 ? 9.813 9.191 -21.742 1.00 53.91 83 LEU A C 1
ATOM 654 O O . LEU A 1 83 ? 9.840 10.146 -20.965 1.00 53.91 83 LEU A O 1
ATOM 658 N N . CYS A 1 84 ? 10.672 8.166 -21.648 1.00 57.59 84 CYS A N 1
ATOM 659 C CA . CYS A 1 84 ? 11.775 8.087 -20.677 1.00 57.59 84 CYS A CA 1
ATOM 660 C C . CYS A 1 84 ? 12.896 9.118 -20.917 1.00 57.59 84 CYS A C 1
ATOM 662 O O . CYS A 1 84 ? 13.580 9.494 -19.969 1.00 57.59 84 CYS A O 1
ATOM 664 N N . ASN A 1 85 ? 13.084 9.587 -22.158 1.00 52.22 85 ASN A N 1
ATOM 665 C CA . ASN A 1 85 ? 14.116 10.573 -22.505 1.00 52.22 85 ASN A CA 1
ATOM 666 C C . ASN A 1 85 ? 13.693 12.025 -22.230 1.00 52.22 85 ASN A C 1
ATOM 668 O O . ASN A 1 85 ? 14.522 12.929 -22.330 1.00 52.22 85 ASN A O 1
ATOM 672 N N . LEU A 1 86 ? 12.422 12.271 -21.882 1.00 56.00 86 LEU A N 1
ATOM 673 C CA . LEU A 1 86 ? 11.932 13.609 -21.562 1.00 56.00 86 LEU A CA 1
ATOM 674 C C . LEU A 1 86 ? 11.672 13.747 -20.051 1.00 56.00 86 LEU A C 1
ATOM 676 O O . LEU A 1 86 ? 10.716 13.162 -19.537 1.00 56.00 86 LEU A O 1
ATOM 680 N N . PRO A 1 87 ? 12.445 14.589 -19.334 1.00 55.56 87 PRO A N 1
ATOM 681 C CA . PRO A 1 87 ? 12.329 14.762 -17.880 1.00 55.56 87 PRO A CA 1
ATOM 682 C C . PRO A 1 87 ? 11.012 15.419 -17.418 1.00 55.56 87 PRO A C 1
ATOM 684 O O . PRO A 1 87 ? 10.765 15.523 -16.216 1.00 55.56 87 PRO A O 1
ATOM 687 N N . SER A 1 88 ? 10.156 15.854 -18.349 1.00 53.00 88 SER A N 1
ATOM 688 C CA . SER A 1 88 ? 8.898 16.571 -18.089 1.00 53.00 88 SER A CA 1
ATOM 6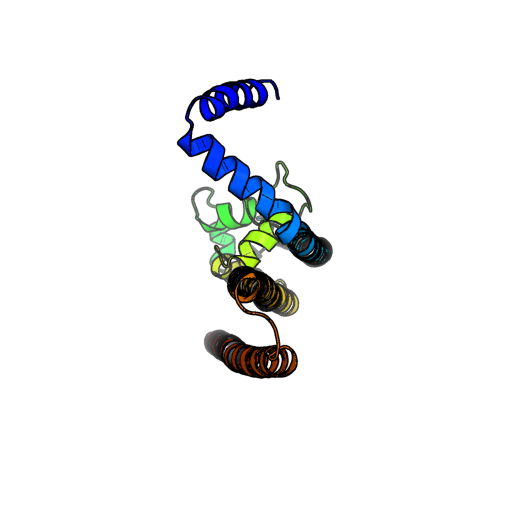89 C C . SER A 1 88 ? 7.633 15.724 -18.287 1.00 53.00 88 SER A C 1
ATOM 691 O O . SER A 1 88 ? 6.531 16.259 -18.185 1.00 53.00 88 SER A O 1
ATOM 693 N N . THR A 1 89 ? 7.748 14.423 -18.576 1.00 62.53 89 THR A N 1
ATOM 694 C CA . THR A 1 89 ? 6.575 13.555 -18.774 1.00 62.53 89 THR A CA 1
ATOM 695 C C . THR A 1 89 ? 6.062 12.990 -17.446 1.00 62.53 89 THR A C 1
ATOM 697 O O . THR A 1 89 ? 6.828 12.703 -16.521 1.00 62.53 89 THR A O 1
ATOM 700 N N . SER A 1 90 ? 4.744 12.791 -17.343 1.00 60.47 90 SER A N 1
ATOM 701 C CA . SER A 1 90 ? 4.115 12.151 -16.178 1.00 60.47 90 SER A CA 1
ATOM 702 C C . SER A 1 90 ? 4.689 10.754 -15.915 1.00 60.47 90 SER A C 1
ATOM 704 O O . SER A 1 90 ? 4.883 10.386 -14.760 1.00 60.47 90 SER A O 1
ATOM 706 N N . ILE A 1 91 ? 5.046 10.023 -16.975 1.00 62.72 91 ILE A N 1
ATOM 707 C CA . ILE A 1 91 ? 5.569 8.650 -16.943 1.00 62.72 91 ILE A CA 1
ATOM 708 C C . ILE A 1 91 ? 6.973 8.577 -16.335 1.00 62.72 91 ILE A C 1
ATOM 710 O O . ILE A 1 91 ? 7.214 7.715 -15.494 1.00 62.72 91 ILE A O 1
ATOM 714 N N . PHE A 1 92 ? 7.882 9.501 -16.662 1.00 63.03 92 PHE A N 1
ATOM 715 C CA . PHE A 1 92 ? 9.205 9.541 -16.025 1.00 63.03 92 PHE A CA 1
ATOM 716 C C . PHE A 1 92 ? 9.090 9.734 -14.502 1.00 63.03 92 PHE A C 1
ATOM 718 O O . PHE A 1 92 ? 9.785 9.083 -13.717 1.00 63.03 92 PHE A O 1
ATOM 725 N N . GLN A 1 93 ? 8.148 10.575 -14.056 1.00 63.44 93 GLN A N 1
ATOM 726 C CA . GLN A 1 93 ? 7.866 10.733 -12.629 1.00 63.44 93 GLN A CA 1
ATOM 727 C C . GLN A 1 93 ? 7.156 9.530 -11.999 1.00 63.44 93 GLN A C 1
ATOM 729 O O . GLN A 1 93 ? 7.295 9.352 -10.792 1.00 63.44 93 GLN A O 1
ATOM 734 N N . VAL A 1 94 ? 6.399 8.721 -12.755 1.00 67.56 94 VAL A N 1
ATOM 735 C CA . VAL A 1 94 ? 5.913 7.407 -12.281 1.00 67.56 94 VAL A CA 1
ATOM 736 C C . VAL A 1 94 ? 7.116 6.525 -11.997 1.00 67.56 94 VAL A C 1
ATOM 738 O O . VAL A 1 94 ? 7.317 6.126 -10.862 1.00 67.56 94 VAL A O 1
ATOM 741 N N . ILE A 1 95 ? 7.965 6.311 -12.999 1.00 66.00 95 ILE A N 1
ATOM 742 C CA . ILE A 1 95 ? 9.104 5.388 -12.945 1.00 66.00 95 ILE A CA 1
ATOM 743 C C . ILE A 1 95 ? 10.041 5.704 -11.781 1.00 66.00 95 ILE A C 1
ATOM 745 O O . ILE A 1 95 ? 10.406 4.823 -11.006 1.00 66.00 95 ILE A O 1
ATOM 749 N N . LYS A 1 96 ? 10.389 6.983 -11.612 1.00 67.19 96 LYS A N 1
ATOM 750 C CA . LYS A 1 96 ? 11.291 7.407 -10.539 1.00 67.19 96 LYS A CA 1
ATOM 751 C C . LYS A 1 96 ? 10.651 7.337 -9.149 1.00 67.19 96 LYS A C 1
ATOM 753 O O . LYS A 1 96 ? 11.352 7.201 -8.156 1.00 67.19 96 LYS A O 1
ATOM 758 N N . ARG A 1 97 ? 9.330 7.500 -9.035 1.00 71.56 97 ARG A N 1
ATOM 759 C CA . ARG A 1 97 ? 8.650 7.509 -7.727 1.00 71.56 97 ARG A CA 1
ATOM 760 C C . ARG A 1 97 ? 8.192 6.120 -7.298 1.00 71.56 97 ARG A C 1
ATOM 762 O O . ARG A 1 97 ? 8.310 5.801 -6.122 1.00 71.56 97 ARG A O 1
ATOM 769 N N . THR A 1 98 ? 7.674 5.321 -8.224 1.00 75.38 98 THR A N 1
ATOM 770 C CA . THR A 1 98 ? 7.059 4.012 -7.977 1.00 75.38 98 THR A CA 1
ATOM 771 C C . THR A 1 98 ? 7.868 2.920 -8.669 1.00 75.38 98 THR A C 1
ATOM 773 O O . THR A 1 98 ? 7.538 2.499 -9.779 1.00 75.38 98 THR A O 1
ATOM 776 N N . ASN A 1 99 ? 8.942 2.485 -8.014 1.00 77.62 99 ASN A N 1
ATOM 777 C CA . ASN A 1 99 ? 9.805 1.395 -8.464 1.00 77.62 99 ASN A CA 1
ATOM 778 C C . ASN A 1 99 ? 9.938 0.304 -7.389 1.00 77.62 99 ASN A C 1
ATOM 780 O O . ASN A 1 99 ? 9.501 0.475 -6.246 1.00 77.62 99 ASN A O 1
ATOM 784 N N . PHE A 1 100 ? 10.508 -0.831 -7.796 1.00 83.19 100 PHE A N 1
ATOM 785 C CA . PHE A 1 100 ? 10.810 -1.986 -6.943 1.00 83.19 100 PHE A CA 1
ATOM 786 C C . PHE A 1 100 ? 12.327 -2.194 -6.775 1.00 83.19 100 PHE A C 1
ATOM 788 O O . PHE A 1 100 ? 12.761 -3.273 -6.389 1.00 83.19 100 PHE A O 1
ATOM 795 N N . ASP A 1 101 ? 13.139 -1.174 -7.064 1.00 79.25 101 ASP A N 1
ATOM 796 C CA . ASP A 1 101 ? 14.606 -1.289 -7.076 1.00 79.25 101 ASP A CA 1
ATOM 797 C C . ASP A 1 101 ? 15.188 -1.356 -5.661 1.00 79.25 101 ASP A C 1
ATOM 799 O O . ASP A 1 101 ? 16.088 -2.147 -5.386 1.00 79.25 101 ASP A O 1
ATOM 803 N N . SER A 1 102 ? 14.610 -0.575 -4.749 1.00 83.19 102 SER A N 1
ATOM 804 C CA . SER A 1 102 ? 14.923 -0.588 -3.323 1.00 83.19 102 SER A CA 1
ATOM 805 C C . SER A 1 102 ? 13.678 -0.940 -2.522 1.00 83.19 102 SER A C 1
ATOM 807 O O . SER A 1 102 ? 12.577 -0.502 -2.841 1.00 83.19 102 SER A O 1
ATOM 809 N N . TYR A 1 103 ? 13.829 -1.714 -1.449 1.00 83.44 103 TYR A N 1
ATOM 810 C CA . TYR A 1 103 ? 12.711 -2.055 -0.564 1.00 83.44 103 TYR A CA 1
ATOM 811 C C . TYR A 1 103 ? 12.2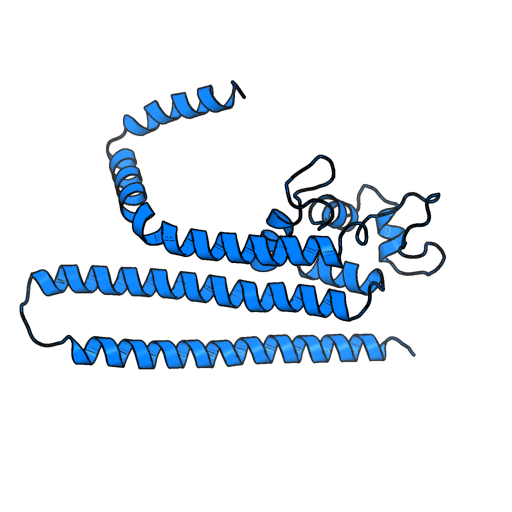21 -0.838 0.253 1.00 83.44 103 TYR A C 1
ATOM 813 O O . TYR A 1 103 ? 11.017 -0.629 0.425 1.00 83.44 103 TYR A O 1
ATOM 821 N N . LEU A 1 104 ? 13.162 -0.009 0.718 1.00 82.62 104 LEU A N 1
ATOM 822 C CA . LEU A 1 104 ? 12.924 1.212 1.492 1.00 82.62 104 LEU A CA 1
ATOM 823 C C . LEU A 1 104 ? 13.010 2.477 0.615 1.00 82.62 104 LEU A C 1
ATOM 825 O O . LEU A 1 104 ? 13.643 2.440 -0.439 1.00 82.62 104 LEU A O 1
ATOM 829 N N . PRO A 1 105 ? 12.425 3.607 1.061 1.00 82.38 105 PRO A N 1
ATOM 830 C CA . PRO A 1 105 ? 12.559 4.889 0.376 1.00 82.38 105 PRO A CA 1
ATOM 831 C C . PRO A 1 105 ? 14.019 5.350 0.330 1.00 82.38 105 PRO A C 1
ATOM 833 O O . PRO A 1 105 ? 14.705 5.352 1.356 1.00 82.38 105 PRO A O 1
ATOM 836 N N . GLY A 1 106 ? 14.467 5.797 -0.841 1.00 77.44 106 GLY A N 1
ATOM 837 C CA . GLY A 1 106 ? 15.855 6.164 -1.104 1.00 77.44 106 GLY A CA 1
ATOM 838 C C . GLY A 1 106 ? 16.005 7.301 -2.123 1.00 77.44 106 GLY A C 1
ATOM 839 O O . GLY A 1 106 ? 15.018 7.904 -2.554 1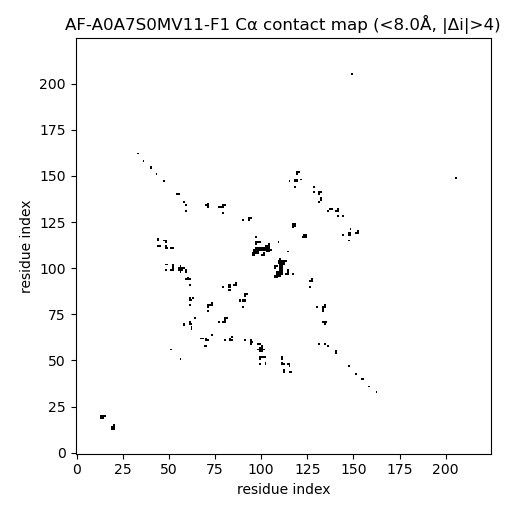.00 77.44 106 GLY A O 1
ATOM 840 N N . PRO A 1 107 ? 17.247 7.647 -2.508 1.00 70.12 107 PRO A N 1
ATOM 841 C CA . PRO A 1 107 ? 17.532 8.657 -3.540 1.00 70.12 107 PRO A CA 1
ATOM 842 C C . PRO A 1 107 ? 16.942 8.304 -4.918 1.00 70.12 107 PRO A C 1
ATOM 844 O O . PRO A 1 107 ? 16.729 9.173 -5.767 1.00 70.12 107 PRO A O 1
ATOM 847 N N . ASP A 1 108 ? 16.707 7.015 -5.117 1.00 66.12 108 ASP A N 1
ATOM 848 C CA . ASP A 1 108 ? 16.235 6.313 -6.300 1.00 66.12 108 ASP A CA 1
ATOM 849 C C . ASP A 1 108 ? 14.703 6.208 -6.390 1.00 66.12 108 ASP A C 1
ATOM 851 O O . ASP A 1 108 ? 14.194 5.953 -7.478 1.00 66.12 108 ASP A O 1
ATOM 855 N N . GLY A 1 109 ? 13.950 6.468 -5.311 1.00 74.94 109 GLY A N 1
ATOM 856 C CA . GLY A 1 109 ? 12.481 6.469 -5.339 1.00 74.94 109 GLY A CA 1
ATOM 857 C C . GLY A 1 109 ? 11.815 6.276 -3.976 1.00 74.94 109 GLY A C 1
ATOM 858 O O . GLY A 1 109 ? 12.466 6.312 -2.932 1.00 74.94 109 GLY A O 1
ATOM 859 N N . TYR A 1 110 ? 10.491 6.069 -3.962 1.00 78.94 110 TYR A N 1
ATOM 860 C CA . TYR A 1 110 ? 9.767 5.772 -2.717 1.00 78.94 110 TYR A CA 1
ATOM 861 C C . TYR A 1 110 ? 9.981 4.333 -2.213 1.00 78.94 110 TYR A C 1
ATOM 863 O O . TYR A 1 110 ? 9.640 4.039 -1.067 1.00 78.94 110 TYR A O 1
ATOM 871 N N . GLY A 1 111 ? 10.569 3.464 -3.039 1.00 84.12 111 GLY A N 1
ATOM 872 C CA . GLY A 1 111 ? 10.829 2.062 -2.730 1.00 84.12 111 GLY A CA 1
ATOM 873 C C . GLY A 1 111 ? 9.598 1.158 -2.859 1.00 84.12 111 GLY A C 1
ATOM 874 O O . GLY A 1 111 ? 8.450 1.612 -2.885 1.00 84.12 111 GLY A O 1
ATOM 875 N N . GLY A 1 112 ? 9.846 -0.151 -2.919 1.00 86.94 112 GLY A N 1
ATOM 876 C CA . GLY A 1 112 ? 8.855 -1.196 -3.166 1.00 86.94 112 GLY A CA 1
ATOM 877 C C . GLY A 1 112 ? 7.713 -1.199 -2.154 1.00 86.94 112 GLY A C 1
ATOM 878 O O . GLY A 1 112 ? 6.565 -1.398 -2.537 1.00 86.94 112 GLY A O 1
ATOM 879 N N . LEU A 1 113 ? 7.985 -0.882 -0.884 1.00 88.44 113 LEU A N 1
ATOM 880 C CA . LEU A 1 113 ? 6.951 -0.758 0.146 1.00 88.44 113 LEU A CA 1
ATOM 881 C C . LEU A 1 113 ? 5.873 0.272 -0.210 1.00 88.44 113 LEU A C 1
ATOM 883 O O . LEU A 1 113 ? 4.679 -0.021 -0.157 1.00 88.44 113 LEU A O 1
ATOM 887 N N . VAL A 1 114 ? 6.290 1.481 -0.587 1.00 87.81 114 VAL A N 1
ATOM 888 C CA . VAL A 1 114 ? 5.360 2.555 -0.951 1.00 87.81 114 VAL A CA 1
ATOM 889 C C . VAL A 1 114 ? 4.717 2.257 -2.301 1.00 87.81 114 VAL A C 1
ATOM 891 O O . VAL A 1 114 ? 3.531 2.517 -2.479 1.00 87.81 114 VAL A O 1
ATOM 894 N N . THR A 1 115 ? 5.453 1.647 -3.230 1.00 87.62 115 THR A N 1
ATOM 895 C CA . THR A 1 115 ? 4.906 1.195 -4.515 1.00 87.62 115 THR A CA 1
ATOM 896 C C . THR A 1 115 ? 3.775 0.180 -4.327 1.00 87.62 115 THR A C 1
ATOM 898 O O . THR A 1 115 ? 2.731 0.315 -4.964 1.00 87.62 115 THR A O 1
ATOM 901 N N . VAL A 1 116 ? 3.917 -0.789 -3.413 1.00 90.38 116 VAL A N 1
ATOM 902 C CA . VAL A 1 116 ? 2.834 -1.724 -3.069 1.00 90.38 116 VAL A CA 1
ATOM 903 C C . VAL A 1 116 ? 1.650 -0.974 -2.470 1.00 90.38 116 VAL A C 1
ATOM 905 O O . VAL A 1 116 ? 0.525 -1.215 -2.894 1.00 90.38 116 VAL A O 1
ATOM 908 N N . VAL A 1 117 ? 1.868 -0.018 -1.561 1.00 89.38 117 VAL A N 1
ATOM 909 C CA . VAL A 1 117 ? 0.773 0.812 -1.024 1.00 89.38 117 VAL A CA 1
ATOM 910 C C . VAL A 1 117 ? 0.020 1.526 -2.148 1.00 89.38 117 VAL A C 1
ATOM 912 O O . VAL A 1 117 ? -1.200 1.431 -2.205 1.00 89.38 117 VAL A O 1
ATOM 915 N N . VAL A 1 118 ? 0.733 2.171 -3.070 1.00 88.19 118 VAL A N 1
ATOM 916 C CA . VAL A 1 118 ? 0.166 2.890 -4.225 1.00 88.19 118 VAL A CA 1
ATOM 917 C C . VAL A 1 118 ? -0.625 1.951 -5.152 1.00 88.19 118 VAL A C 1
ATOM 919 O O . VAL A 1 118 ? -1.705 2.296 -5.636 1.00 88.19 118 VAL A O 1
ATOM 922 N N . LEU A 1 119 ? -0.143 0.721 -5.356 1.00 88.94 119 LEU A N 1
ATOM 923 C CA . LEU A 1 119 ? -0.855 -0.303 -6.126 1.00 88.94 119 LEU A CA 1
ATOM 924 C C . LEU A 1 119 ? -2.131 -0.778 -5.431 1.00 88.94 119 LEU A C 1
ATOM 926 O O . LEU A 1 119 ? -3.180 -0.897 -6.069 1.00 88.94 119 LEU A O 1
ATOM 930 N N . VAL A 1 120 ? -2.054 -1.016 -4.123 1.00 89.00 120 VAL A N 1
ATOM 931 C CA . VAL A 1 120 ? -3.178 -1.459 -3.295 1.00 89.00 120 VAL A CA 1
ATOM 932 C C . VAL A 1 120 ? -4.249 -0.364 -3.187 1.00 89.00 120 VAL A C 1
ATOM 934 O O . VAL A 1 120 ? -5.440 -0.667 -3.278 1.00 89.00 120 VAL A O 1
ATOM 937 N N . THR A 1 121 ? -3.858 0.912 -3.086 1.00 88.31 121 THR A N 1
ATOM 938 C CA . THR A 1 121 ? -4.783 2.061 -3.103 1.00 88.31 121 THR A CA 1
ATOM 939 C C . THR A 1 121 ? -5.346 2.366 -4.493 1.00 88.31 121 THR A C 1
ATOM 941 O O . THR A 1 121 ? 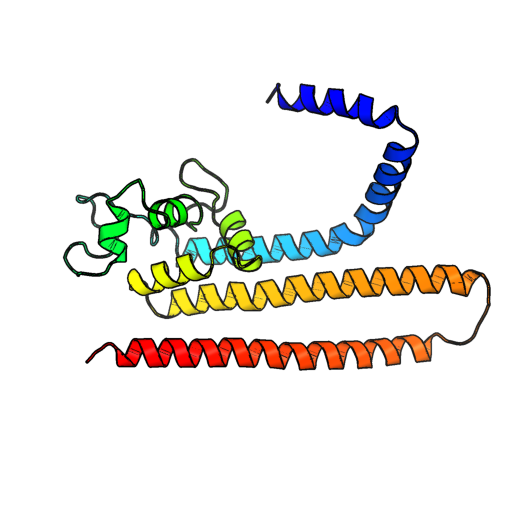-6.236 3.206 -4.615 1.00 88.31 121 THR A O 1
ATOM 944 N N . ARG A 1 122 ? -4.883 1.669 -5.545 1.00 81.69 122 ARG A N 1
ATOM 945 C CA . ARG A 1 122 ? -5.228 1.925 -6.956 1.00 81.69 122 ARG A CA 1
ATOM 946 C C . ARG A 1 122 ? -4.920 3.357 -7.390 1.00 81.69 122 ARG A C 1
ATOM 948 O O . ARG A 1 122 ? -5.523 3.873 -8.333 1.00 81.69 122 ARG A O 1
ATOM 955 N N . GLU A 1 123 ? -3.939 3.984 -6.766 1.00 77.88 123 GLU A N 1
ATOM 956 C CA . GLU A 1 123 ? -3.428 5.253 -7.243 1.00 77.88 123 GLU A CA 1
ATOM 957 C C . GLU A 1 123 ? -2.391 4.931 -8.330 1.00 77.88 123 GLU A C 1
ATOM 959 O O . GLU A 1 123 ? -1.425 4.219 -8.094 1.00 77.88 123 GLU A O 1
ATOM 964 N N . ARG A 1 124 ? -2.617 5.358 -9.578 1.00 75.81 124 ARG A N 1
ATOM 965 C CA . ARG A 1 124 ? -1.647 5.222 -10.695 1.00 75.81 124 ARG A CA 1
ATOM 966 C C . ARG A 1 124 ? -1.302 3.797 -11.176 1.00 75.81 124 ARG A C 1
ATOM 968 O O . ARG A 1 124 ? -0.446 3.643 -12.045 1.00 75.81 124 ARG A O 1
ATOM 975 N N . TRP A 1 125 ? -2.013 2.756 -10.731 1.00 82.06 125 TRP A N 1
ATOM 976 C CA . TRP A 1 125 ? -1.826 1.367 -11.208 1.00 82.06 125 TRP A CA 1
ATOM 977 C C . TRP A 1 125 ? -1.894 1.221 -12.739 1.00 82.06 125 TRP A C 1
ATOM 979 O O . TRP A 1 125 ? -1.153 0.437 -13.325 1.00 82.06 125 TRP A O 1
ATOM 989 N N . SER A 1 126 ? -2.758 1.989 -13.407 1.00 80.12 126 SER A N 1
ATOM 990 C CA . SER A 1 126 ? -2.908 1.943 -14.864 1.00 80.12 126 SER A CA 1
ATOM 991 C C . SER A 1 126 ? -1.667 2.447 -15.596 1.00 80.12 126 SER A C 1
ATOM 993 O O . SER A 1 126 ? -1.377 1.981 -16.692 1.00 80.12 126 SER A O 1
ATOM 995 N N . GLU A 1 127 ? -0.943 3.400 -15.006 1.00 75.69 127 GLU A N 1
ATOM 996 C CA . GLU A 1 127 ? 0.307 3.919 -15.567 1.00 75.69 127 GLU A CA 1
ATOM 997 C C . GLU A 1 127 ? 1.411 2.864 -15.441 1.00 75.69 127 GLU A C 1
ATOM 999 O O . GLU A 1 127 ? 2.133 2.615 -16.404 1.00 75.69 127 GLU A O 1
ATOM 1004 N N . LEU A 1 128 ? 1.469 2.169 -14.299 1.00 77.88 128 LEU A N 1
ATOM 1005 C CA . LEU A 1 128 ? 2.446 1.107 -14.060 1.00 77.88 128 LEU A CA 1
ATOM 1006 C C . LEU A 1 128 ? 2.205 -0.125 -14.948 1.00 77.88 128 LEU A C 1
ATOM 1008 O O . LEU A 1 128 ? 3.152 -0.682 -15.492 1.00 77.88 128 LEU A O 1
ATOM 1012 N N . MET A 1 129 ? 0.944 -0.513 -15.165 1.00 78.62 129 MET A N 1
ATOM 1013 C CA . MET A 1 129 ? 0.597 -1.609 -16.081 1.00 78.62 129 MET A CA 1
ATOM 1014 C C . MET A 1 129 ? 0.919 -1.269 -17.537 1.00 78.62 129 MET A C 1
ATOM 1016 O O . MET A 1 129 ? 1.456 -2.103 -18.258 1.00 78.62 129 MET A O 1
ATOM 1020 N N . LYS A 1 130 ? 0.630 -0.037 -17.981 1.00 75.31 130 LYS A N 1
ATOM 1021 C CA . LYS A 1 130 ? 0.995 0.414 -19.334 1.00 75.31 130 LYS A CA 1
ATOM 1022 C C . LYS A 1 130 ? 2.506 0.408 -19.537 1.00 75.31 130 LYS A C 1
ATOM 1024 O O . LYS A 1 130 ? 2.974 0.014 -20.598 1.00 75.31 130 LYS A O 1
ATOM 1029 N N . LEU A 1 131 ? 3.256 0.810 -18.515 1.00 73.88 131 LEU A N 1
ATOM 1030 C CA . LEU A 1 131 ? 4.712 0.774 -18.529 1.00 73.88 131 LEU A CA 1
ATOM 1031 C C . LEU A 1 131 ? 5.257 -0.663 -18.562 1.00 73.88 131 LEU A C 1
ATOM 1033 O O . LEU A 1 131 ? 6.151 -0.961 -19.352 1.00 73.88 131 LEU A O 1
ATOM 1037 N N . SER A 1 132 ? 4.714 -1.558 -17.737 1.00 75.31 132 SER A N 1
ATOM 1038 C CA . SER A 1 132 ? 5.084 -2.979 -17.721 1.00 75.31 132 SER A CA 1
ATOM 1039 C C . SER A 1 132 ? 4.818 -3.636 -19.081 1.00 75.31 132 SER A C 1
ATOM 1041 O O . SER A 1 132 ? 5.710 -4.246 -19.669 1.00 75.31 132 SER A O 1
ATOM 1043 N N . TYR A 1 133 ? 3.646 -3.376 -19.661 1.00 72.50 133 TYR A N 1
ATOM 1044 C CA . TYR A 1 133 ? 3.296 -3.860 -20.990 1.00 72.50 133 TYR A CA 1
ATOM 1045 C C . TYR A 1 133 ? 4.225 -3.303 -22.085 1.00 72.50 133 TYR A C 1
ATOM 1047 O O . TYR A 1 133 ? 4.723 -4.049 -22.928 1.00 72.50 133 TYR A O 1
ATOM 1055 N N . ALA A 1 134 ? 4.510 -1.997 -22.055 1.00 69.12 134 ALA A N 1
ATOM 1056 C CA . ALA A 1 134 ? 5.360 -1.343 -23.049 1.00 69.12 134 ALA A CA 1
ATOM 1057 C C . ALA A 1 134 ? 6.851 -1.699 -22.922 1.00 69.12 134 ALA A C 1
ATOM 1059 O O . ALA A 1 134 ? 7.587 -1.599 -23.900 1.00 69.12 134 ALA A O 1
ATOM 1060 N N . SER A 1 135 ? 7.304 -2.113 -21.738 1.00 66.62 135 SER A N 1
ATOM 1061 C CA . SER A 1 135 ? 8.692 -2.534 -21.506 1.00 66.62 135 SER A CA 1
ATOM 1062 C C . SER A 1 135 ? 8.980 -3.968 -21.944 1.00 66.62 135 SER A C 1
ATOM 1064 O O . SER A 1 135 ? 10.143 -4.355 -22.020 1.00 66.62 135 SER A O 1
ATOM 1066 N N . GLY A 1 136 ? 7.952 -4.759 -22.270 1.00 66.31 136 GLY A N 1
ATOM 1067 C CA . GLY A 1 136 ? 8.138 -6.118 -22.777 1.00 66.31 136 GLY A CA 1
ATOM 1068 C C . GLY A 1 136 ? 8.761 -7.077 -21.757 1.00 66.31 136 GLY A C 1
ATOM 1069 O O . GLY A 1 136 ? 9.283 -8.119 -22.145 1.00 66.31 136 GLY A O 1
ATOM 1070 N N . LEU A 1 137 ? 8.680 -6.757 -20.458 1.00 65.56 137 LEU A N 1
ATOM 1071 C CA . LEU A 1 137 ? 9.220 -7.553 -19.345 1.00 65.56 137 LEU A CA 1
ATOM 1072 C C . LEU A 1 137 ? 8.582 -8.950 -19.200 1.00 65.56 137 LEU A C 1
ATOM 1074 O O . LEU A 1 137 ? 9.074 -9.784 -18.439 1.00 65.56 137 LEU A O 1
ATOM 1078 N N . GLY A 1 138 ? 7.517 -9.215 -19.960 1.00 69.88 138 GLY A N 1
ATOM 1079 C CA . GLY A 1 138 ? 6.844 -10.502 -20.066 1.00 69.88 138 GLY A CA 1
ATOM 1080 C C . GLY A 1 138 ? 5.539 -10.560 -19.274 1.00 69.88 138 GLY A C 1
ATOM 1081 O O . GLY A 1 138 ? 5.361 -9.882 -18.265 1.00 69.88 138 GLY A O 1
ATOM 1082 N N . PHE A 1 139 ? 4.634 -11.440 -19.715 1.00 76.56 139 PHE A N 1
ATOM 1083 C CA . PHE A 1 139 ? 3.297 -11.615 -19.129 1.00 76.56 139 PHE A CA 1
ATOM 1084 C C . PHE A 1 139 ? 3.322 -11.898 -17.615 1.00 76.56 139 PHE A C 1
ATOM 1086 O O . PHE A 1 139 ? 2.386 -11.544 -16.905 1.00 76.56 139 PHE A O 1
ATOM 1093 N N . GLY A 1 140 ? 4.402 -12.496 -17.098 1.00 81.88 140 GLY A N 1
ATOM 1094 C CA . GLY A 1 140 ? 4.549 -12.783 -15.669 1.00 81.88 140 GLY A CA 1
ATOM 1095 C C . GLY A 1 140 ? 4.553 -11.534 -14.781 1.00 81.88 140 GLY A C 1
ATOM 1096 O O . GLY A 1 140 ? 3.973 -11.566 -13.698 1.00 81.88 140 GLY A O 1
ATOM 1097 N N . VAL A 1 141 ? 5.142 -10.425 -15.241 1.00 81.25 141 VAL A N 1
ATOM 1098 C CA . VAL A 1 141 ? 5.185 -9.170 -14.469 1.00 81.25 141 VAL A CA 1
ATOM 1099 C C . VAL A 1 141 ? 3.804 -8.522 -14.412 1.00 81.25 141 VAL A C 1
ATOM 1101 O O . VAL A 1 141 ? 3.357 -8.106 -13.343 1.00 81.25 141 VAL A O 1
ATOM 1104 N N . ASP A 1 142 ? 3.086 -8.521 -15.536 1.00 82.06 142 ASP A N 1
ATOM 1105 C CA . ASP A 1 142 ? 1.715 -8.011 -15.602 1.00 82.06 142 ASP A CA 1
ATOM 1106 C C . ASP A 1 142 ? 0.773 -8.816 -14.692 1.00 82.06 142 ASP A C 1
ATOM 1108 O O . ASP A 1 142 ? -0.029 -8.241 -13.954 1.00 82.06 142 ASP A O 1
ATOM 1112 N N . VAL A 1 143 ? 0.900 -10.149 -14.685 1.00 86.38 143 VAL A N 1
ATOM 1113 C CA . VAL A 1 143 ? 0.126 -11.025 -13.789 1.00 86.38 143 VAL A CA 1
ATOM 1114 C C . VAL A 1 143 ? 0.449 -10.749 -12.323 1.00 86.38 143 VAL A C 1
ATOM 1116 O O . VAL A 1 143 ? -0.470 -10.673 -11.510 1.00 86.38 143 VAL A O 1
ATOM 1119 N N . PHE A 1 144 ? 1.724 -10.558 -11.977 1.00 87.56 144 PHE A N 1
ATOM 1120 C CA . PHE A 1 144 ? 2.143 -10.233 -10.613 1.00 87.56 144 PHE A CA 1
ATOM 1121 C C . PHE A 1 144 ? 1.554 -8.900 -10.124 1.00 87.56 144 PHE A C 1
ATOM 1123 O O . PHE A 1 144 ? 0.980 -8.834 -9.036 1.00 87.56 144 PHE A O 1
ATOM 1130 N N . LEU A 1 145 ? 1.620 -7.850 -10.946 1.00 86.56 145 LEU A N 1
ATOM 1131 C CA . LEU A 1 145 ? 1.044 -6.541 -10.626 1.00 86.56 145 LEU A CA 1
ATOM 1132 C C . LEU A 1 145 ? -0.475 -6.616 -10.425 1.00 86.56 145 LEU A C 1
ATOM 1134 O O . LEU A 1 145 ? -1.017 -6.023 -9.491 1.00 86.56 145 LEU A O 1
ATOM 1138 N N . ILE A 1 146 ? -1.170 -7.389 -11.258 1.00 88.38 146 ILE A N 1
ATOM 1139 C CA . ILE A 1 146 ? -2.615 -7.605 -11.119 1.00 88.38 146 ILE A CA 1
ATOM 1140 C C . ILE A 1 146 ? -2.933 -8.415 -9.869 1.00 88.38 146 ILE A C 1
ATOM 1142 O O . ILE A 1 146 ? -3.887 -8.082 -9.165 1.00 88.38 146 ILE A O 1
ATOM 1146 N N . ALA A 1 147 ? -2.133 -9.436 -9.560 1.00 89.38 147 ALA A N 1
ATOM 1147 C CA . ALA A 1 147 ? -2.285 -10.215 -8.341 1.00 89.38 147 ALA A CA 1
ATOM 1148 C C . ALA A 1 147 ? -2.174 -9.318 -7.098 1.00 89.38 147 ALA A C 1
ATOM 1150 O O . ALA A 1 147 ? -3.044 -9.400 -6.235 1.00 89.38 147 ALA A O 1
ATOM 1151 N N . ILE A 1 148 ? -1.199 -8.399 -7.040 1.00 89.69 148 ILE A N 1
ATOM 1152 C CA . ILE A 1 148 ? -1.082 -7.414 -5.946 1.00 89.69 148 ILE A CA 1
ATOM 1153 C C . ILE A 1 148 ? -2.342 -6.553 -5.834 1.00 89.69 148 ILE A C 1
ATOM 1155 O O . ILE A 1 148 ? -2.864 -6.367 -4.735 1.00 89.69 148 ILE A O 1
ATOM 1159 N N . ILE A 1 149 ? -2.850 -6.033 -6.954 1.00 89.44 149 ILE A N 1
ATOM 1160 C CA . ILE A 1 149 ? -4.029 -5.156 -6.960 1.00 89.44 149 ILE A CA 1
ATOM 1161 C C . ILE A 1 149 ? -5.272 -5.905 -6.460 1.00 89.44 149 ILE A C 1
ATOM 1163 O O . ILE A 1 149 ? -6.041 -5.373 -5.656 1.00 89.44 149 ILE A O 1
ATOM 1167 N N . VAL A 1 150 ? -5.483 -7.137 -6.927 1.00 88.25 150 VAL A N 1
ATOM 1168 C CA . VAL A 1 150 ? -6.646 -7.952 -6.552 1.00 88.25 150 VAL A CA 1
ATOM 1169 C C . VAL A 1 150 ? -6.544 -8.414 -5.098 1.00 88.25 150 VAL A C 1
ATOM 1171 O O . VAL A 1 150 ? -7.472 -8.182 -4.321 1.00 88.25 150 VAL A O 1
ATOM 1174 N N . LEU A 1 151 ? -5.419 -9.023 -4.710 1.00 88.19 151 LEU A N 1
ATOM 1175 C CA . LEU A 1 151 ? -5.207 -9.553 -3.359 1.00 88.19 151 LEU A CA 1
ATOM 1176 C C . LEU A 1 151 ? -5.134 -8.440 -2.314 1.00 88.19 151 LEU A C 1
ATOM 1178 O O . LEU A 1 151 ? -5.722 -8.554 -1.241 1.00 88.19 151 LEU A O 1
ATOM 1182 N N . GLY A 1 152 ? -4.469 -7.333 -2.634 1.00 88.12 152 GLY A N 1
ATOM 1183 C CA . GLY A 1 152 ? -4.364 -6.195 -1.731 1.00 88.12 152 GLY A CA 1
ATOM 1184 C C . GLY A 1 152 ? -5.712 -5.545 -1.461 1.00 88.12 152 GLY A C 1
ATOM 1185 O O . GLY A 1 152 ? -6.037 -5.235 -0.315 1.00 88.12 152 GLY A O 1
ATOM 1186 N N . ARG A 1 153 ? -6.552 -5.415 -2.492 1.00 83.62 153 ARG A N 1
ATOM 1187 C CA . ARG A 1 153 ? -7.919 -4.919 -2.319 1.00 83.62 153 ARG A CA 1
ATOM 1188 C C . ARG A 1 153 ? -8.786 -5.881 -1.514 1.00 83.62 153 ARG A C 1
ATOM 1190 O O . ARG A 1 153 ? -9.586 -5.421 -0.704 1.00 83.62 153 ARG A O 1
ATOM 1197 N N . PHE A 1 154 ? -8.623 -7.186 -1.714 1.00 84.38 154 PHE A N 1
ATOM 1198 C CA . PHE A 1 154 ? -9.313 -8.192 -0.911 1.00 84.38 154 PHE A CA 1
ATOM 1199 C C . PHE A 1 154 ? -8.969 -8.037 0.575 1.00 84.38 154 PHE A C 1
ATOM 1201 O O . PHE A 1 154 ? -9.865 -7.930 1.406 1.00 84.38 154 PHE A O 1
ATOM 1208 N N . ILE A 1 155 ? -7.685 -7.909 0.909 1.00 85.75 155 ILE A N 1
ATOM 1209 C CA . ILE A 1 155 ? -7.241 -7.745 2.299 1.00 85.75 155 ILE A CA 1
ATOM 1210 C C . ILE A 1 155 ? -7.701 -6.415 2.897 1.00 85.75 155 ILE A C 1
ATOM 1212 O O . ILE A 1 155 ? -8.206 -6.410 4.017 1.00 85.75 155 ILE A O 1
ATOM 1216 N N . LEU A 1 156 ? -7.593 -5.301 2.164 1.00 84.56 156 LEU A N 1
ATOM 1217 C CA . LEU A 1 156 ? -8.082 -4.006 2.649 1.00 84.56 156 LEU A CA 1
ATOM 1218 C C . LEU A 1 156 ? -9.575 -4.037 2.975 1.00 84.56 156 LEU A C 1
ATOM 1220 O O . LEU A 1 156 ? -9.999 -3.483 3.988 1.00 84.56 156 LEU A O 1
ATOM 1224 N N . LEU A 1 157 ? -10.373 -4.679 2.124 1.00 82.62 157 LEU A N 1
ATOM 1225 C CA . LEU A 1 157 ? -11.813 -4.757 2.329 1.00 82.62 157 LEU A CA 1
ATOM 1226 C C . LEU A 1 157 ? -12.180 -5.726 3.449 1.00 82.62 157 LEU A C 1
ATOM 1228 O O . LEU A 1 157 ? -13.088 -5.421 4.216 1.00 82.62 157 LEU A O 1
ATOM 1232 N N . ASN A 1 158 ? -11.434 -6.818 3.610 1.00 82.50 158 ASN A N 1
ATOM 1233 C CA . ASN A 1 158 ? -11.585 -7.702 4.763 1.00 82.50 158 ASN A CA 1
ATOM 1234 C C . ASN A 1 158 ? -11.264 -6.966 6.071 1.00 82.50 158 ASN A C 1
ATOM 1236 O O . ASN A 1 158 ? -12.014 -7.087 7.032 1.00 82.50 158 ASN A O 1
ATOM 1240 N N . ILE A 1 159 ? -10.215 -6.137 6.102 1.00 85.25 159 ILE A N 1
ATOM 1241 C CA . ILE A 1 159 ? -9.888 -5.307 7.272 1.00 85.25 159 ILE A CA 1
ATOM 1242 C C . ILE A 1 159 ? -10.985 -4.267 7.534 1.00 85.25 159 ILE A C 1
ATOM 1244 O O . ILE A 1 159 ? -11.425 -4.123 8.671 1.00 85.25 159 ILE A O 1
ATOM 1248 N N . PHE A 1 160 ? -11.462 -3.564 6.503 1.00 83.75 160 PHE A N 1
ATOM 1249 C CA . PHE A 1 160 ? -12.546 -2.586 6.646 1.00 83.75 160 PHE A CA 1
ATOM 1250 C C . PHE A 1 160 ? -13.827 -3.232 7.184 1.00 83.75 160 PHE A C 1
ATOM 1252 O O . PHE A 1 160 ? -14.458 -2.702 8.094 1.00 83.75 160 PHE A O 1
ATOM 1259 N N . MET A 1 161 ? -14.182 -4.398 6.648 1.00 84.62 161 MET A N 1
ATOM 1260 C CA . MET A 1 161 ? -15.343 -5.166 7.078 1.00 84.62 161 MET A CA 1
ATOM 1261 C C . MET A 1 161 ? -15.215 -5.586 8.541 1.00 84.62 161 MET A C 1
ATOM 1263 O O . MET A 1 161 ? -16.146 -5.351 9.309 1.00 84.62 161 MET A O 1
ATOM 1267 N N . VAL A 1 162 ? -14.055 -6.116 8.945 1.00 82.56 162 VAL A N 1
ATOM 1268 C CA . VAL A 1 162 ? -13.796 -6.476 10.344 1.00 82.56 162 VAL A CA 1
ATOM 1269 C C . VAL A 1 162 ? -13.970 -5.261 11.250 1.00 82.56 162 VAL A C 1
ATOM 1271 O O . VAL A 1 162 ? -14.699 -5.368 12.226 1.00 82.56 162 VAL A O 1
ATOM 1274 N N . ILE A 1 163 ? -13.401 -4.103 10.901 1.00 83.06 163 ILE A N 1
ATOM 1275 C CA . ILE A 1 163 ? -13.529 -2.871 11.701 1.00 83.06 163 ILE A CA 1
ATOM 1276 C C . ILE A 1 163 ? -14.995 -2.440 11.841 1.00 83.06 163 ILE A C 1
ATOM 1278 O O . ILE A 1 163 ? -15.445 -2.061 12.920 1.00 83.06 163 ILE A O 1
ATOM 1282 N N . VAL A 1 164 ? -15.759 -2.483 10.749 1.00 86.12 164 VAL A N 1
ATOM 1283 C CA . VAL A 1 164 ? -17.176 -2.110 10.772 1.00 86.12 164 VAL A CA 1
ATOM 1284 C C . VAL A 1 164 ? -17.971 -3.078 11.648 1.00 86.12 164 VAL A C 1
ATOM 1286 O O . VAL A 1 164 ? -18.751 -2.634 12.486 1.00 86.12 164 VAL A O 1
ATOM 1289 N N . VAL A 1 165 ? -17.747 -4.386 11.505 1.00 83.94 165 VAL A N 1
ATOM 1290 C CA . VAL A 1 165 ? -18.419 -5.408 12.315 1.00 83.94 165 VAL A CA 1
ATOM 1291 C C . VAL A 1 165 ? -18.050 -5.271 13.787 1.00 83.94 165 VAL A C 1
ATOM 1293 O O . VAL A 1 165 ? -18.949 -5.290 14.620 1.00 83.94 165 VAL A O 1
ATOM 1296 N N . THR A 1 166 ? -16.775 -5.073 14.126 1.00 80.44 166 THR A N 1
ATOM 1297 C CA . THR A 1 166 ? -16.359 -4.884 15.523 1.00 80.44 166 THR A CA 1
ATOM 1298 C C . THR A 1 166 ? -17.005 -3.648 16.134 1.00 80.44 166 THR A C 1
ATOM 1300 O O . THR A 1 166 ? -17.491 -3.722 17.256 1.00 80.44 166 THR A O 1
ATOM 1303 N N . ASN A 1 167 ? -17.107 -2.551 15.377 1.00 81.31 167 ASN A N 1
ATOM 1304 C CA . ASN A 1 167 ? -17.777 -1.336 15.844 1.00 81.31 167 ASN A CA 1
ATOM 1305 C C . ASN A 1 167 ? -19.284 -1.552 16.052 1.00 81.31 167 ASN A C 1
ATOM 1307 O O . ASN A 1 167 ? -19.839 -1.079 17.041 1.00 81.31 167 ASN A O 1
ATOM 1311 N N . PHE A 1 168 ? -19.954 -2.279 15.149 1.00 80.12 168 PHE A N 1
ATOM 1312 C CA . PHE A 1 168 ? -21.372 -2.619 15.309 1.00 80.12 168 PHE A CA 1
ATOM 1313 C C . PHE A 1 168 ? -21.614 -3.546 16.504 1.00 80.12 168 PHE A C 1
ATOM 1315 O O . PHE A 1 168 ? -22.568 -3.339 17.251 1.00 80.12 168 PHE A O 1
ATOM 1322 N N . VAL A 1 169 ? -20.747 -4.542 16.704 1.00 81.69 169 VAL A N 1
ATOM 1323 C CA . VAL A 1 169 ? -20.826 -5.467 17.841 1.00 81.69 169 VAL A CA 1
ATOM 1324 C C . VAL A 1 169 ? -20.617 -4.715 19.155 1.00 81.69 169 VAL A C 1
ATOM 1326 O O . VAL A 1 169 ? -21.404 -4.888 20.082 1.00 81.69 169 VAL A O 1
ATOM 1329 N N . GLU A 1 170 ? -19.618 -3.835 19.236 1.00 81.56 170 GLU A N 1
ATOM 1330 C CA . GLU A 1 170 ? -19.353 -3.049 20.445 1.00 81.56 170 GLU A CA 1
ATOM 1331 C C . GLU A 1 170 ? -20.509 -2.091 20.774 1.00 81.56 170 GLU A C 1
ATOM 1333 O O . GLU A 1 170 ? -20.971 -2.082 21.914 1.00 81.56 170 GLU A O 1
ATOM 1338 N N . ALA A 1 171 ? -21.074 -1.403 19.775 1.00 77.75 171 ALA A N 1
ATOM 1339 C CA . ALA A 1 171 ? -22.263 -0.567 19.956 1.00 77.75 171 ALA A CA 1
ATOM 1340 C C . ALA A 1 171 ? -23.487 -1.373 20.438 1.00 77.75 171 ALA A C 1
ATOM 1342 O O . ALA A 1 171 ? -24.189 -0.947 21.353 1.00 77.75 171 ALA A O 1
ATOM 1343 N N . SER A 1 172 ? -23.714 -2.571 19.883 1.00 78.06 172 SER A N 1
ATOM 1344 C CA . SER A 1 172 ? -24.815 -3.445 20.321 1.00 78.06 172 SER A CA 1
ATOM 1345 C C . SER A 1 172 ? -24.622 -3.993 21.741 1.00 78.06 172 SER A C 1
ATOM 1347 O O . SER A 1 172 ? -25.590 -4.184 22.477 1.00 78.06 172 SER A O 1
ATOM 1349 N N . ASN A 1 173 ? -23.372 -4.205 22.163 1.00 77.38 173 ASN A N 1
ATOM 1350 C CA . ASN A 1 173 ? -23.044 -4.669 23.510 1.00 77.38 173 ASN A CA 1
ATOM 1351 C C . ASN A 1 173 ? -23.218 -3.568 24.567 1.00 77.38 173 ASN A C 1
ATOM 1353 O O . ASN A 1 173 ? -23.545 -3.875 25.715 1.00 77.38 173 ASN A O 1
ATOM 1357 N N . GLU A 1 174 ? -23.012 -2.297 24.209 1.00 74.56 174 GLU A N 1
ATOM 1358 C CA . GLU A 1 174 ? -23.309 -1.161 25.092 1.00 74.56 174 GLU A CA 1
ATOM 1359 C C . GLU A 1 174 ? -24.817 -1.012 25.341 1.00 74.56 174 GLU A C 1
ATOM 1361 O O . GLU A 1 174 ? -25.219 -0.762 26.477 1.00 74.56 174 GLU A O 1
ATOM 1366 N N . GLU A 1 175 ? -25.652 -1.261 24.328 1.00 67.69 175 GLU A N 1
ATOM 1367 C CA . GLU A 1 175 ? -27.115 -1.263 24.457 1.00 67.69 175 GLU A CA 1
ATOM 1368 C C . GLU A 1 175 ? -27.616 -2.491 25.250 1.00 67.69 175 GLU A C 1
ATOM 1370 O O . GLU A 1 175 ? -28.387 -2.341 26.204 1.00 67.69 175 GLU A O 1
ATOM 1375 N N . LYS A 1 176 ? -27.085 -3.698 24.978 1.00 59.34 176 LYS A N 1
ATOM 1376 C CA . LYS A 1 176 ? -27.423 -4.941 25.711 1.00 59.34 176 LYS A CA 1
ATOM 1377 C C . LYS A 1 176 ? -27.039 -4.921 27.196 1.00 59.34 176 LYS A C 1
ATOM 1379 O O . LYS A 1 176 ? -27.674 -5.605 27.993 1.00 59.34 176 LYS A O 1
ATOM 1384 N N . LYS A 1 177 ? -26.069 -4.108 27.636 1.00 56.94 177 LYS A N 1
ATOM 1385 C CA . LYS A 1 177 ? -25.793 -3.928 29.081 1.00 56.94 177 LYS A CA 1
ATOM 1386 C C . LYS A 1 177 ? -26.966 -3.315 29.860 1.00 56.94 177 LYS A C 1
ATOM 1388 O O . LYS A 1 177 ? -26.955 -3.386 31.086 1.00 56.94 177 LYS A O 1
ATOM 1393 N N . THR A 1 178 ? -27.971 -2.752 29.183 1.00 52.88 178 THR A N 1
ATOM 1394 C CA . THR A 1 178 ? -29.198 -2.246 29.820 1.00 52.88 178 THR A CA 1
ATOM 1395 C C . THR A 1 178 ? -30.371 -3.239 29.807 1.00 52.88 178 THR A C 1
ATOM 1397 O O . THR A 1 178 ? -31.342 -3.015 30.526 1.00 52.88 178 THR A O 1
ATOM 1400 N N . VAL A 1 179 ? -30.281 -4.363 29.077 1.00 54.84 179 VAL A N 1
ATOM 1401 C CA . VAL A 1 179 ? -31.358 -5.367 28.942 1.00 54.84 179 VAL A CA 1
ATOM 1402 C C . VAL A 1 179 ? -30.753 -6.780 28.908 1.00 54.84 179 VAL A C 1
ATOM 1404 O O . VAL A 1 179 ? -30.132 -7.185 27.929 1.00 54.84 179 VAL A O 1
ATOM 1407 N N . GLN A 1 180 ? -30.894 -7.536 29.999 1.00 50.56 180 GLN A N 1
ATOM 1408 C CA . GLN A 1 180 ? -30.285 -8.862 30.165 1.00 50.56 180 G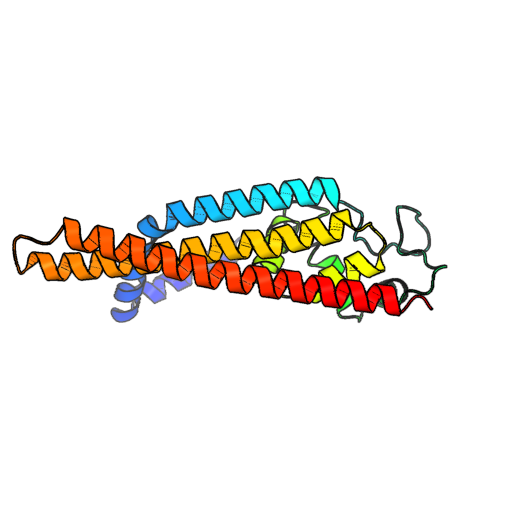LN A CA 1
ATOM 1409 C C . GLN A 1 180 ? -31.063 -9.988 29.443 1.00 50.56 180 GLN A C 1
ATOM 1411 O O . GLN A 1 180 ? -32.276 -10.096 29.594 1.00 50.56 180 GLN A O 1
ATOM 1416 N N . THR A 1 181 ? -30.284 -10.860 28.775 1.00 56.16 181 THR A N 1
ATOM 1417 C CA . THR A 1 181 ? -30.495 -12.281 28.377 1.00 56.16 181 THR A CA 1
ATOM 1418 C C . THR A 1 181 ? -31.519 -12.648 27.281 1.00 56.16 181 THR A C 1
ATOM 1420 O O . THR A 1 181 ? -32.701 -12.660 27.588 1.00 56.16 181 THR A O 1
ATOM 1423 N N . THR A 1 182 ? -31.027 -13.057 26.081 1.00 48.47 182 THR A N 1
ATOM 1424 C CA . THR A 1 182 ? -31.353 -14.329 25.344 1.00 48.47 182 THR A CA 1
ATOM 1425 C C . THR A 1 182 ? -30.654 -14.550 23.970 1.00 48.47 182 THR A C 1
ATOM 1427 O O . THR A 1 182 ? -30.704 -15.669 23.475 1.00 48.47 182 THR A O 1
ATOM 1430 N N . ASP A 1 183 ? -29.957 -13.584 23.349 1.00 58.47 183 ASP A N 1
ATOM 1431 C CA . ASP A 1 183 ? -29.766 -13.619 21.869 1.00 58.47 183 ASP A CA 1
ATOM 1432 C C . ASP A 1 183 ? -28.342 -13.922 21.322 1.00 58.47 183 ASP A C 1
ATOM 1434 O O . ASP A 1 183 ? -27.912 -13.325 20.322 1.00 58.47 183 ASP A O 1
ATOM 1438 N N . ASP A 1 184 ? -27.554 -14.794 21.956 1.00 56.84 184 ASP A N 1
ATOM 1439 C CA . ASP A 1 184 ? -26.165 -15.039 21.508 1.00 56.84 184 ASP A CA 1
ATOM 1440 C C . ASP A 1 184 ? -26.064 -15.956 20.259 1.00 56.84 184 ASP A C 1
ATOM 1442 O O . ASP A 1 184 ? -25.142 -15.791 19.450 1.00 56.84 184 ASP A O 1
ATOM 1446 N N . ASP A 1 185 ? -27.050 -16.830 20.008 1.00 55.34 185 ASP A N 1
ATOM 1447 C CA . ASP A 1 185 ? -27.075 -17.725 18.829 1.00 55.34 185 ASP A CA 1
ATOM 1448 C C . ASP A 1 185 ? -27.581 -17.039 17.540 1.00 55.34 185 ASP A C 1
ATOM 1450 O O . ASP A 1 185 ? -27.038 -17.257 16.448 1.00 55.34 185 ASP A O 1
ATOM 1454 N N . ASP A 1 186 ? -28.556 -16.131 17.642 1.00 62.25 186 ASP A N 1
ATOM 1455 C CA . ASP A 1 186 ? -29.111 -15.409 16.483 1.00 62.25 186 ASP A CA 1
ATOM 1456 C C . ASP A 1 186 ? -28.119 -14.395 15.895 1.00 62.25 186 ASP A C 1
ATOM 1458 O O . ASP A 1 186 ? -28.082 -14.135 14.686 1.00 62.25 186 ASP A O 1
ATOM 1462 N N . THR A 1 187 ? -27.240 -13.851 16.738 1.00 67.25 187 THR A N 1
ATOM 1463 C CA . THR A 1 187 ? -26.247 -12.864 16.305 1.00 67.25 187 THR A CA 1
ATOM 1464 C C . THR A 1 187 ? -25.197 -13.515 15.393 1.00 67.25 187 THR A C 1
ATOM 1466 O O . THR A 1 187 ? -24.888 -12.975 14.326 1.00 67.25 187 THR A O 1
ATOM 1469 N N . SER A 1 188 ? -24.707 -14.710 15.741 1.00 55.66 188 SER A N 1
ATOM 1470 C CA . SER A 1 188 ? -23.666 -15.429 14.987 1.00 55.66 188 SER A CA 1
ATOM 1471 C C . SER A 1 188 ? -24.152 -15.921 13.616 1.00 55.66 188 SER A C 1
ATOM 1473 O O . SER A 1 188 ? -23.442 -15.779 12.616 1.00 55.66 188 SER A O 1
ATOM 1475 N N . SER A 1 189 ? -25.388 -16.422 13.525 1.00 63.19 189 SER A N 1
ATOM 1476 C CA . SER A 1 189 ? -25.997 -16.847 12.254 1.00 63.19 189 SER A CA 1
ATOM 1477 C C . SER A 1 189 ? -26.274 -15.658 11.314 1.00 63.19 189 SER A C 1
ATOM 1479 O O . SER A 1 189 ? -26.048 -15.739 10.097 1.00 63.19 189 SER A O 1
ATOM 1481 N N . SER A 1 190 ? -26.652 -14.501 11.870 1.00 71.12 190 SER A N 1
ATOM 1482 C CA . SER A 1 190 ? -26.800 -13.256 11.107 1.00 71.12 190 SER A CA 1
ATOM 1483 C C . SER A 1 190 ? -25.463 -12.740 10.548 1.00 71.12 190 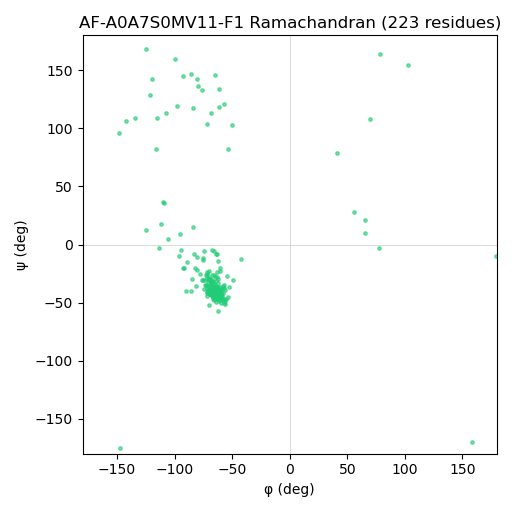SER A C 1
ATOM 1485 O O . SER A 1 190 ? -25.416 -12.208 9.437 1.00 71.12 190 SER A O 1
ATOM 1487 N N . LEU A 1 191 ? -24.350 -12.931 11.268 1.00 66.31 191 LEU A N 1
ATOM 1488 C CA . LEU A 1 191 ? -23.018 -12.548 10.794 1.00 66.31 191 LEU A CA 1
ATOM 1489 C C . LEU A 1 191 ? -22.540 -13.457 9.658 1.00 66.31 191 LEU A C 1
ATOM 1491 O O . LEU A 1 191 ? -21.998 -12.953 8.676 1.00 66.31 191 LEU A O 1
ATOM 1495 N N . ILE A 1 192 ? -22.790 -14.767 9.742 1.00 66.19 192 ILE A N 1
ATOM 1496 C CA . ILE A 1 192 ? -22.411 -15.741 8.703 1.00 66.19 192 ILE A CA 1
ATOM 1497 C C . ILE A 1 192 ? -23.175 -15.486 7.392 1.00 66.19 192 ILE A C 1
ATOM 1499 O O . ILE A 1 192 ? -22.583 -15.512 6.310 1.00 66.19 192 ILE A O 1
ATOM 1503 N N . SER A 1 193 ? -24.470 -15.171 7.462 1.00 73.25 193 SER A N 1
ATOM 1504 C CA . SER A 1 193 ? -25.260 -14.823 6.269 1.00 73.25 193 SER A CA 1
ATOM 1505 C C . SER A 1 193 ? -24.822 -13.491 5.642 1.00 73.25 193 SER A C 1
ATOM 1507 O O . SER A 1 193 ? -24.690 -13.399 4.418 1.00 73.25 193 SER A O 1
ATOM 1509 N N . LYS A 1 194 ? -24.492 -12.480 6.459 1.00 73.06 194 LYS A N 1
ATOM 1510 C CA . LYS A 1 194 ? -23.913 -11.211 5.981 1.00 73.06 194 LYS A CA 1
ATOM 1511 C C . LYS A 1 194 ? -22.525 -11.410 5.357 1.00 73.06 194 LYS A C 1
ATOM 1513 O O . LYS A 1 194 ? -22.254 -10.847 4.299 1.00 73.06 194 LYS A O 1
ATOM 1518 N N . LEU A 1 195 ? -21.678 -12.254 5.948 1.00 64.69 195 LEU A N 1
ATOM 1519 C CA . LEU A 1 195 ? -20.371 -12.654 5.405 1.00 64.69 195 LEU A CA 1
ATOM 1520 C C . LEU A 1 195 ? -20.497 -13.330 4.031 1.00 64.69 195 LEU A C 1
ATOM 1522 O O . LEU A 1 195 ? -19.738 -13.007 3.119 1.00 64.69 195 LEU A O 1
ATOM 1526 N N . SER A 1 196 ? -21.487 -14.210 3.857 1.00 66.19 196 SER A N 1
ATOM 1527 C CA . SER A 1 196 ? -21.781 -14.878 2.581 1.00 66.19 196 SER A CA 1
ATOM 1528 C C . SER A 1 196 ? -22.188 -13.894 1.471 1.00 66.19 196 SER A C 1
ATOM 1530 O O . SER A 1 196 ? -21.647 -13.939 0.362 1.00 66.19 196 SER A O 1
ATOM 1532 N N . GLY A 1 197 ? -23.072 -12.934 1.770 1.00 71.69 197 GLY A N 1
ATOM 1533 C CA . GLY A 1 197 ? -23.485 -11.906 0.802 1.00 71.69 197 GLY A CA 1
ATOM 1534 C C . GLY A 1 197 ? -22.335 -10.987 0.370 1.00 71.69 197 GLY A C 1
ATOM 1535 O O . GLY A 1 197 ? -22.217 -10.609 -0.802 1.00 71.69 197 GLY A O 1
ATOM 1536 N N . ILE A 1 198 ? -21.434 -10.685 1.303 1.00 68.62 198 ILE A N 1
ATOM 1537 C CA . ILE A 1 198 ? -20.219 -9.915 1.039 1.00 68.62 198 ILE A CA 1
ATOM 1538 C C . ILE A 1 198 ? -19.281 -10.710 0.111 1.00 68.62 198 ILE A C 1
ATOM 1540 O O . ILE A 1 198 ? -18.857 -10.183 -0.918 1.00 68.62 198 ILE A O 1
ATOM 1544 N N . PHE A 1 199 ? -19.040 -11.996 0.392 1.00 64.06 199 PHE A N 1
ATOM 1545 C CA . PHE A 1 199 ? -18.247 -12.886 -0.472 1.00 64.06 199 PHE A CA 1
ATOM 1546 C C . PHE A 1 199 ? -18.821 -13.027 -1.894 1.00 64.06 199 PHE A C 1
ATOM 1548 O O . PHE A 1 199 ? -18.064 -13.026 -2.866 1.00 64.06 199 PHE A O 1
ATOM 1555 N N . SER A 1 200 ? -20.148 -13.082 -2.035 1.00 67.56 200 SER A N 1
ATOM 1556 C CA . SER A 1 200 ? -20.837 -13.136 -3.335 1.00 67.56 200 SER A CA 1
ATOM 1557 C C . SER A 1 200 ? -20.608 -11.868 -4.171 1.00 67.56 200 SER A C 1
ATOM 1559 O O . SER A 1 200 ? -20.201 -11.932 -5.335 1.00 67.56 200 SER A O 1
ATOM 1561 N N . THR A 1 201 ? -20.754 -10.694 -3.551 1.00 71.38 201 THR A N 1
ATOM 1562 C CA . THR A 1 201 ? -20.477 -9.400 -4.202 1.00 71.38 201 THR A CA 1
ATOM 1563 C C . THR A 1 201 ? -19.001 -9.291 -4.616 1.00 71.38 201 THR A C 1
ATOM 1565 O O . THR A 1 201 ? -18.667 -8.728 -5.664 1.00 71.38 201 THR A O 1
ATOM 1568 N N . PHE A 1 202 ? -18.106 -9.896 -3.829 1.00 63.69 202 PHE A N 1
ATOM 1569 C CA . PHE A 1 202 ? -16.678 -9.960 -4.125 1.00 63.69 202 PHE A CA 1
ATOM 1570 C C . PHE A 1 202 ? -16.324 -10.852 -5.307 1.00 63.69 202 PHE A C 1
ATOM 1572 O O . PHE A 1 202 ? -15.532 -10.426 -6.153 1.00 63.69 202 PHE A O 1
ATOM 1579 N N . LEU A 1 203 ? -16.933 -12.035 -5.417 1.00 65.25 203 LEU A N 1
ATOM 1580 C CA . LEU A 1 203 ? -16.801 -12.866 -6.614 1.00 65.25 203 LEU A CA 1
ATOM 1581 C C . LEU A 1 203 ? -17.252 -12.103 -7.868 1.00 65.25 203 LEU A C 1
ATOM 1583 O O . LEU A 1 203 ? -16.598 -12.194 -8.907 1.00 65.25 203 LEU A O 1
ATOM 1587 N N . GLY A 1 204 ? -18.303 -11.285 -7.753 1.00 72.69 204 GLY A N 1
ATOM 1588 C CA . GLY A 1 204 ? -18.765 -10.406 -8.829 1.00 72.69 204 GLY A CA 1
ATOM 1589 C C . GLY A 1 204 ? -17.702 -9.396 -9.278 1.00 72.69 204 GLY A C 1
ATOM 1590 O O . GLY A 1 204 ? -17.386 -9.304 -10.463 1.00 72.69 204 GLY A O 1
ATOM 1591 N N . HIS A 1 205 ? -17.082 -8.670 -8.344 1.00 71.44 205 HIS A N 1
ATOM 1592 C CA . HIS A 1 205 ? -15.999 -7.732 -8.672 1.00 71.44 205 HIS A CA 1
ATOM 1593 C C . HIS A 1 205 ? -14.750 -8.428 -9.231 1.00 71.44 205 HIS A C 1
ATOM 1595 O O . HIS A 1 205 ? -14.119 -7.901 -10.150 1.00 71.44 205 HIS A O 1
ATOM 1601 N N . PHE A 1 206 ? -14.396 -9.603 -8.706 1.00 67.25 206 PHE A N 1
ATOM 1602 C CA . PHE A 1 206 ? -13.292 -10.408 -9.225 1.00 67.25 206 PHE A CA 1
ATOM 1603 C C . PHE A 1 206 ? -13.545 -10.824 -10.680 1.00 67.25 206 PHE A C 1
ATOM 1605 O O . PHE A 1 206 ? -12.662 -10.642 -11.521 1.00 67.25 206 PHE A O 1
ATOM 1612 N N . ALA A 1 207 ? -14.764 -11.279 -10.992 1.00 69.00 207 ALA A N 1
ATOM 1613 C CA . ALA A 1 207 ? -15.189 -11.644 -12.341 1.00 69.00 207 ALA A CA 1
ATOM 1614 C C . ALA A 1 207 ? -15.170 -10.449 -13.309 1.00 69.00 207 ALA A C 1
ATOM 1616 O O . ALA A 1 207 ? -14.697 -10.578 -14.434 1.00 69.00 207 ALA A O 1
ATOM 1617 N N . VAL A 1 208 ? -15.608 -9.260 -12.877 1.00 74.25 208 VAL A N 1
ATOM 1618 C CA . VAL A 1 208 ? -15.565 -8.041 -13.710 1.00 74.25 208 VAL A CA 1
ATOM 1619 C C . VAL A 1 208 ? -14.127 -7.620 -14.020 1.00 74.25 208 VAL A C 1
ATOM 1621 O O . VAL A 1 208 ? -13.827 -7.250 -15.154 1.00 74.25 208 VAL A O 1
ATOM 1624 N N . VAL A 1 209 ? -13.215 -7.700 -13.047 1.00 67.19 209 VAL A N 1
ATOM 1625 C CA . VAL A 1 209 ? -11.800 -7.357 -13.262 1.00 67.19 209 VAL A CA 1
ATOM 1626 C C . VAL A 1 209 ? -11.121 -8.365 -14.189 1.00 67.19 209 VAL A C 1
ATOM 1628 O O . VAL A 1 209 ? -10.408 -7.954 -15.103 1.00 67.19 209 VAL A O 1
ATOM 1631 N N . THR A 1 210 ? -11.372 -9.666 -14.021 1.00 68.75 210 THR A N 1
ATOM 1632 C CA . THR A 1 210 ? -10.835 -10.696 -14.931 1.00 68.75 210 THR A CA 1
ATOM 1633 C C . THR A 1 210 ? -11.447 -10.611 -16.331 1.00 68.75 210 THR A C 1
ATOM 1635 O O . THR A 1 210 ? -10.722 -10.751 -17.315 1.00 68.75 210 THR A O 1
ATOM 1638 N N . ALA A 1 211 ? -12.737 -10.294 -16.458 1.00 70.50 211 ALA A N 1
ATOM 1639 C CA . ALA A 1 211 ? -13.382 -10.059 -17.749 1.00 70.50 211 ALA A CA 1
ATOM 1640 C C . ALA A 1 211 ? -12.840 -8.799 -18.443 1.00 70.50 211 ALA A C 1
ATOM 1642 O O . ALA A 1 211 ? -12.503 -8.845 -19.626 1.00 70.50 211 ALA A O 1
ATOM 1643 N N . GLY A 1 212 ? -12.681 -7.694 -17.707 1.00 69.00 212 GLY A N 1
ATOM 1644 C CA . GLY A 1 212 ? -12.066 -6.466 -18.212 1.00 69.00 212 GLY A CA 1
ATOM 1645 C C . GLY A 1 212 ? -10.623 -6.695 -18.662 1.00 69.00 212 GLY A C 1
ATOM 1646 O O . GLY A 1 212 ? -10.230 -6.251 -19.737 1.00 69.00 212 GLY A O 1
ATOM 1647 N N . MET A 1 213 ? -9.863 -7.478 -17.896 1.00 66.44 213 MET A N 1
ATOM 1648 C CA . MET A 1 213 ? -8.509 -7.897 -18.251 1.00 66.44 213 MET A CA 1
ATOM 1649 C C . MET A 1 213 ? -8.488 -8.738 -19.530 1.00 66.44 213 MET A C 1
ATOM 1651 O O . MET A 1 213 ? -7.683 -8.495 -20.423 1.00 66.44 213 MET A O 1
ATOM 1655 N N . HIS A 1 214 ? -9.403 -9.695 -19.667 1.00 69.75 214 HIS A N 1
ATOM 1656 C CA . HIS A 1 214 ? -9.506 -10.524 -20.862 1.00 69.75 214 HIS A CA 1
ATOM 1657 C C . HIS A 1 214 ? -9.877 -9.708 -22.114 1.00 69.75 214 HIS A C 1
ATOM 1659 O O . HIS A 1 214 ? -9.346 -9.959 -23.195 1.00 69.75 214 HIS A O 1
ATOM 1665 N N . ILE A 1 215 ? -10.733 -8.691 -21.974 1.00 73.75 215 ILE A N 1
ATOM 1666 C CA . ILE A 1 215 ? -11.071 -7.752 -23.055 1.00 73.75 215 ILE A CA 1
ATOM 1667 C C . ILE A 1 215 ? -9.857 -6.898 -23.434 1.00 73.75 215 ILE A C 1
ATOM 1669 O O . ILE A 1 215 ? -9.555 -6.766 -24.618 1.00 73.75 215 ILE A O 1
ATOM 1673 N N . VAL A 1 216 ? -9.126 -6.367 -22.452 1.00 66.56 216 VAL A N 1
ATOM 1674 C CA . VAL A 1 216 ? -7.893 -5.600 -22.690 1.00 66.56 216 VAL A CA 1
ATOM 1675 C C . VAL A 1 216 ? -6.844 -6.467 -23.393 1.00 66.56 216 VAL A C 1
ATOM 1677 O O . VAL A 1 216 ? -6.286 -6.043 -24.401 1.00 66.56 216 VAL A O 1
ATOM 1680 N N . LEU A 1 217 ? -6.646 -7.714 -22.954 1.00 62.44 217 LEU A N 1
ATOM 1681 C CA . LEU A 1 217 ? -5.744 -8.671 -23.604 1.00 62.44 217 LEU A CA 1
ATOM 1682 C C . LEU A 1 217 ? -6.181 -9.024 -25.037 1.00 62.44 217 LEU A C 1
ATOM 1684 O O . LEU A 1 217 ? -5.326 -9.183 -25.910 1.00 62.44 217 LEU A O 1
ATOM 1688 N N . ARG A 1 218 ? -7.490 -9.123 -25.311 1.00 67.12 218 ARG A N 1
ATOM 1689 C CA . ARG A 1 218 ? -8.008 -9.314 -26.679 1.00 67.12 218 ARG A CA 1
ATOM 1690 C C . ARG A 1 218 ? -7.753 -8.097 -27.566 1.00 67.12 218 ARG A C 1
ATOM 1692 O O . ARG A 1 218 ? -7.307 -8.276 -28.693 1.00 67.12 218 ARG A O 1
ATOM 1699 N N . ASN A 1 219 ? -7.984 -6.886 -27.061 1.00 61.94 219 ASN A N 1
ATOM 1700 C CA . ASN A 1 219 ? -7.753 -5.651 -27.819 1.00 61.94 219 ASN A CA 1
ATOM 1701 C C . ASN A 1 219 ? -6.272 -5.456 -28.157 1.00 61.94 219 ASN A C 1
ATOM 1703 O O . ASN A 1 219 ? -5.923 -5.055 -29.261 1.00 61.94 219 ASN A O 1
ATOM 1707 N N . ILE A 1 220 ? -5.398 -5.823 -27.224 1.00 55.09 220 ILE A N 1
ATOM 1708 C CA . ILE A 1 220 ? -3.950 -5.783 -27.403 1.00 55.09 220 ILE A CA 1
ATOM 1709 C C . ILE A 1 220 ? -3.464 -6.822 -28.434 1.00 55.09 220 ILE A C 1
ATOM 1711 O O . ILE A 1 220 ? -2.558 -6.543 -29.216 1.00 55.09 220 ILE A O 1
ATOM 1715 N N . LYS A 1 221 ? -4.061 -8.022 -28.477 1.00 53.16 221 LYS A N 1
ATOM 1716 C CA . LYS A 1 221 ? -3.770 -9.016 -29.528 1.00 53.16 221 LYS A CA 1
ATOM 1717 C C . LYS A 1 221 ? -4.308 -8.603 -30.904 1.00 53.16 221 LYS A C 1
ATOM 1719 O O . LYS A 1 221 ? -3.733 -9.009 -31.908 1.00 53.16 221 LYS A O 1
ATOM 1724 N N . GLY A 1 222 ? -5.389 -7.822 -30.943 1.00 48.78 222 GLY A N 1
ATOM 1725 C CA . GLY A 1 222 ? -6.009 -7.323 -32.172 1.00 48.78 222 GLY A CA 1
ATOM 1726 C C . GLY A 1 222 ? -5.214 -6.221 -32.877 1.00 48.78 222 GLY A C 1
ATOM 1727 O O . GLY A 1 222 ? -5.288 -6.128 -34.092 1.00 48.78 222 GLY A O 1
ATOM 1728 N N . SER A 1 223 ? -4.398 -5.441 -32.158 1.00 44.09 223 SER A N 1
ATOM 1729 C CA . SER A 1 223 ? -3.562 -4.377 -32.743 1.00 44.09 223 SER A CA 1
ATOM 1730 C C . SER A 1 223 ? -2.222 -4.873 -33.312 1.00 44.09 223 SER A C 1
ATOM 1732 O O . SER A 1 223 ? -1.299 -4.080 -33.493 1.00 44.09 223 SER A O 1
ATOM 1734 N N . ARG A 1 224 ? -2.070 -6.190 -33.510 1.00 51.34 224 ARG A N 1
ATOM 1735 C CA . ARG A 1 224 ? -0.880 -6.826 -34.101 1.00 51.34 224 ARG A CA 1
ATOM 1736 C C . ARG A 1 224 ? -1.168 -7.364 -35.515 1.00 51.34 224 ARG A C 1
ATOM 1738 O O . ARG A 1 224 ? -0.643 -8.414 -35.877 1.00 51.34 224 ARG A O 1
ATOM 1745 N N . TRP A 1 225 ? -2.000 -6.644 -36.268 1.00 40.78 225 TRP A N 1
ATOM 1746 C CA . TRP A 1 225 ? -2.178 -6.740 -37.719 1.00 40.7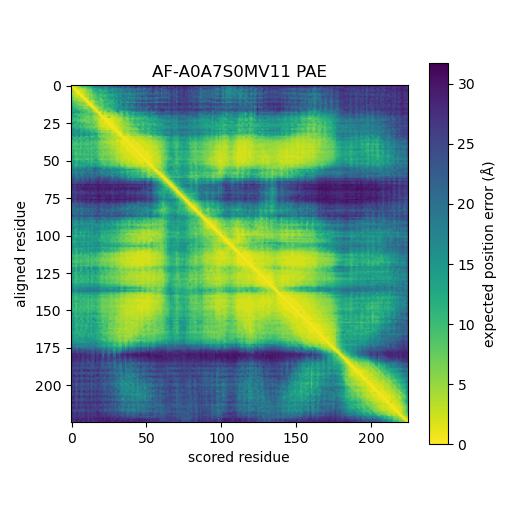8 225 TRP A CA 1
ATOM 1747 C C . TRP A 1 225 ? -2.395 -5.341 -38.284 1.00 40.78 225 TRP A C 1
ATOM 1749 O O . TRP A 1 225 ? -3.152 -4.578 -37.640 1.00 40.78 225 TRP A O 1
#

Sequence (225 aa):
ALRFFRVLRVGHLLRRWRGMRLVTAAMIRAAPQIWSLVIVLILFIFAFAQAGSEFLGGKLHCANHNRTSFLVNSSMSTEAGLLCNLPSTSIFQVIKRTNFDSYLPGPDGYGGLVTVVVLVTRERWSELMKLSYASGLGFGVDVFLIAIIVLGRFILLNIFMVIVVTNFVEASNEEKKTVQTTDDDDTSSSLISKLSGIFSTFLGHFAVVTAGMHIVLRNIKGSRW

Organism: NCBI:txid233186

Radius of gyration: 23.74 Å; Cα contacts (8 Å, |Δi|>4): 162; chains: 1; bounding box: 56×42×68 Å